Protein AF-A0A2P2C805-F1 (afdb_monomer)

Secondary structure (DSSP, 8-state):
--HHHHHHHHHHHHHHHHHHTSPPP-SS-SS---S---HHHHHHHHHHHHHHTTT---HHHH-S-EE-TTS-SSEEETTEEEEEEEEE----GGGSSSSS-S------EEEEEEETTTTEEEEESSHHHHHHHHHHHHSTTGGGSPPBPGGG--SSSSS--HHHHHHHHHHS-GGGSSTT--EEE---SS----BTT-STTSS-EEEGGGT-TT----------------PPPPP-----------

Sequence (246 aa):
MTEQQLAFDIEGMIHEAAVEAAPEWSGAPLHFTTAYFSPAALDAAFEHWQFLHKLDYSRAQSHMWHRAITVPGGVDIGDHGFDFFTADLRCEPWKHDGPHGDCMCVGDLAYMATCEPHGWHVTAGDENSAVEGWHDHAFPGWRDLPILPARLRDFETVGLSKAAMQWIENHYPESMQVVGAPVITERSSMGTRHVPGRSPWGGYDISHTAVDPSRTIEPRRRRRTHEVALEPPRASATPTSIGLGD

Foldseek 3Di:
DDPVVVVVVVVVVVLVVVLVPDDDDDADDQADDPAFDDPVSQAVSLVVNCSNVVVDNDLQVSQGWDFDPQDDAFDDDPQWTWTKTKGAQDDDQVVDPDRPDPPPSDTGIKMKIDTPPVSDMDIDRDPQVRLVVVCVVVPPCLLVADEQEPVQADPVDQAGDPSSVVVRVVGPDPSQVEAQREHEYEDAPPDQDKHALRDPRRHIHHYNCSNCVPDHDDPDPPPPPPPPPPDPDDDDDDDDDDDDDD

Radius of gyration: 28.85 Å; Cα contacts (8 Å, |Δi|>4): 329; chains: 1; bounding box: 57×99×61 Å

Mean predicted aligned error: 10.62 Å

pLDDT: mean 83.37, std 17.37, range [36.5, 98.25]

Structure (mmCIF, N/CA/C/O backbone):
data_AF-A0A2P2C805-F1
#
_entry.id   AF-A0A2P2C805-F1
#
loop_
_atom_site.group_PDB
_atom_site.id
_atom_site.type_symbol
_atom_site.label_atom_id
_atom_site.label_alt_id
_atom_site.label_comp_id
_atom_site.label_asym_id
_atom_site.label_entity_id
_atom_site.label_seq_id
_atom_site.pdbx_PDB_ins_code
_atom_site.Cartn_x
_atom_site.Cartn_y
_atom_site.Cartn_z
_atom_site.occupancy
_atom_site.B_iso_or_equiv
_atom_site.auth_seq_id
_atom_site.auth_comp_id
_atom_site.auth_asym_id
_atom_site.auth_atom_id
_atom_site.pdbx_PDB_model_num
ATOM 1 N N . MET A 1 1 ? 15.952 29.655 -34.928 1.00 59.38 1 MET A N 1
ATOM 2 C CA . MET A 1 1 ? 16.181 28.597 -33.926 1.00 59.38 1 MET A CA 1
ATOM 3 C C . MET A 1 1 ? 16.761 29.267 -32.693 1.00 59.38 1 MET A C 1
ATOM 5 O O . MET A 1 1 ? 17.696 30.042 -32.850 1.00 59.38 1 MET A O 1
ATOM 9 N N . THR A 1 2 ? 16.140 29.103 -31.527 1.00 81.88 2 THR A N 1
ATOM 10 C CA . THR A 1 2 ? 16.581 29.738 -30.273 1.00 81.88 2 THR A CA 1
ATOM 11 C C . THR A 1 2 ? 17.579 28.829 -29.550 1.00 81.88 2 THR A C 1
ATOM 13 O O . THR A 1 2 ? 17.570 27.620 -29.767 1.00 81.88 2 THR A O 1
ATOM 16 N N . GLU A 1 3 ? 18.435 29.383 -28.686 1.00 76.12 3 GLU A N 1
ATOM 17 C CA . GLU A 1 3 ? 19.389 28.591 -27.881 1.00 76.12 3 GLU A CA 1
ATOM 18 C C . GLU A 1 3 ? 18.689 27.541 -27.003 1.00 76.12 3 GLU A C 1
ATOM 20 O O . GLU A 1 3 ? 19.204 26.445 -26.815 1.00 76.12 3 GLU A O 1
ATOM 25 N N . GLN A 1 4 ? 17.475 27.841 -26.531 1.00 75.25 4 GLN A N 1
ATOM 26 C CA . GLN A 1 4 ? 16.646 26.896 -25.779 1.00 75.25 4 GLN A CA 1
ATOM 27 C C . GLN A 1 4 ? 16.187 25.716 -26.643 1.00 75.25 4 GLN A C 1
ATOM 29 O O . GLN A 1 4 ? 16.271 24.580 -26.193 1.00 75.25 4 GLN A O 1
ATOM 34 N N . GLN A 1 5 ? 15.756 25.963 -27.886 1.00 75.19 5 GLN A N 1
ATOM 35 C CA . GLN A 1 5 ? 15.360 24.890 -28.806 1.00 75.19 5 GLN A CA 1
ATOM 36 C C . GLN A 1 5 ? 16.537 23.949 -29.097 1.00 75.19 5 GLN A C 1
ATOM 38 O O . GLN A 1 5 ? 16.386 22.738 -29.022 1.00 75.19 5 GLN A O 1
ATOM 43 N N . LEU A 1 6 ? 17.724 24.514 -29.338 1.00 79.88 6 LEU A N 1
ATOM 44 C CA . LEU A 1 6 ? 18.958 23.752 -29.542 1.00 79.88 6 LEU A CA 1
ATOM 45 C C . LEU A 1 6 ? 19.310 22.854 -28.347 1.00 79.88 6 LEU A C 1
ATOM 47 O O . LEU A 1 6 ? 19.735 21.720 -28.547 1.00 79.88 6 LEU A O 1
ATOM 51 N N . ALA A 1 7 ? 19.150 23.350 -27.117 1.00 78.25 7 ALA A N 1
ATOM 52 C CA . ALA A 1 7 ? 19.422 22.567 -25.914 1.00 78.25 7 ALA A CA 1
ATOM 53 C C . ALA A 1 7 ? 18.469 21.366 -25.786 1.00 78.25 7 ALA A C 1
ATOM 55 O O . ALA A 1 7 ? 18.934 20.252 -25.552 1.00 78.25 7 ALA A O 1
ATOM 56 N N . PHE A 1 8 ? 17.165 21.567 -26.020 1.00 77.75 8 PHE A N 1
ATOM 57 C CA . PHE A 1 8 ? 16.181 20.478 -26.020 1.00 77.75 8 PHE A CA 1
ATOM 58 C C . PHE A 1 8 ? 16.464 19.431 -27.105 1.00 77.75 8 PHE A C 1
ATOM 60 O O . PHE A 1 8 ? 16.399 18.235 -26.827 1.00 77.75 8 PHE A O 1
ATOM 67 N N . ASP A 1 9 ? 16.826 19.867 -28.314 1.00 81.44 9 ASP A N 1
ATOM 68 C CA . ASP A 1 9 ? 17.124 18.962 -29.429 1.00 81.44 9 ASP A CA 1
ATOM 69 C C . ASP A 1 9 ? 18.374 18.104 -29.132 1.00 81.44 9 ASP A C 1
ATOM 71 O O . ASP A 1 9 ? 18.376 16.896 -29.365 1.00 81.44 9 ASP A O 1
ATOM 75 N N . ILE A 1 10 ? 19.419 18.698 -28.539 1.00 86.19 10 ILE A N 1
ATOM 76 C CA . ILE A 1 10 ? 20.633 17.975 -28.121 1.00 86.19 10 ILE A CA 1
ATOM 77 C C . ILE A 1 10 ? 20.324 16.972 -27.001 1.00 86.19 10 ILE A C 1
ATOM 79 O O . ILE A 1 10 ? 20.791 15.835 -27.053 1.00 86.19 10 ILE A O 1
ATOM 83 N N . GLU A 1 11 ? 19.536 17.359 -25.995 1.00 85.75 11 GLU A N 1
ATOM 84 C CA . GLU A 1 11 ? 19.131 16.456 -24.910 1.00 85.75 11 GLU A CA 1
ATOM 85 C C . GLU A 1 11 ? 18.293 15.271 -25.408 1.00 85.75 11 GLU A C 1
ATOM 87 O O . GLU A 1 11 ? 18.438 14.162 -24.883 1.00 85.75 11 GLU A O 1
ATOM 92 N N . GLY A 1 12 ? 17.444 15.494 -26.416 1.00 84.19 12 GLY A N 1
ATOM 93 C CA . GLY A 1 12 ? 16.693 14.448 -27.109 1.00 84.19 12 GLY A CA 1
ATOM 94 C C . GLY A 1 12 ? 17.617 13.464 -27.824 1.00 84.19 12 GLY A C 1
ATOM 95 O O . GLY A 1 12 ? 17.563 12.269 -27.550 1.00 84.19 12 GLY A O 1
ATOM 96 N N . MET A 1 13 ? 18.549 13.965 -28.641 1.00 87.88 13 MET A N 1
ATOM 97 C CA . MET A 1 13 ? 19.518 13.124 -29.360 1.00 87.88 13 MET A CA 1
ATOM 98 C C . MET A 1 13 ? 20.424 12.315 -28.417 1.00 87.88 13 MET A C 1
ATOM 100 O O . MET A 1 13 ? 20.700 11.143 -28.670 1.00 87.88 13 MET A O 1
ATOM 104 N N . ILE A 1 14 ? 20.886 12.917 -27.313 1.00 90.38 14 ILE A N 1
ATOM 105 C CA . ILE A 1 14 ? 21.677 12.212 -26.288 1.00 90.38 14 ILE A CA 1
ATOM 106 C C . ILE A 1 14 ? 20.853 11.084 -25.664 1.00 90.38 14 ILE A C 1
ATOM 108 O O . ILE A 1 14 ? 21.376 10.002 -25.402 1.00 90.38 14 ILE A O 1
ATOM 112 N N . HIS A 1 15 ? 19.571 11.339 -25.408 1.00 89.19 15 HIS A N 1
ATOM 113 C CA . HIS A 1 15 ? 18.688 10.345 -24.831 1.00 89.19 15 HIS A CA 1
ATOM 114 C C . HIS A 1 15 ? 18.415 9.178 -25.790 1.00 89.19 15 HIS A C 1
ATOM 116 O O . HIS A 1 15 ? 18.539 8.030 -25.374 1.00 89.19 15 HIS A O 1
ATOM 122 N N . GLU A 1 16 ? 18.126 9.456 -27.063 1.00 89.31 16 GLU A N 1
ATOM 123 C CA . GLU A 1 16 ? 17.930 8.434 -28.100 1.00 89.31 16 GLU A CA 1
ATOM 124 C C . GLU A 1 16 ? 19.161 7.530 -28.243 1.00 89.31 16 GLU A C 1
ATOM 126 O O . GLU A 1 16 ? 19.035 6.307 -28.212 1.00 89.31 16 GLU A O 1
ATOM 131 N N . ALA A 1 17 ? 20.363 8.115 -28.291 1.00 91.12 17 ALA A N 1
ATOM 132 C CA . ALA A 1 17 ? 21.609 7.352 -28.336 1.00 91.12 17 ALA A CA 1
ATOM 133 C C . ALA A 1 17 ? 21.820 6.493 -27.075 1.00 91.12 17 ALA A C 1
ATOM 135 O O . ALA A 1 17 ? 22.345 5.382 -27.157 1.00 91.12 17 ALA A O 1
ATOM 136 N N . ALA A 1 18 ? 21.409 6.985 -25.901 1.00 91.94 18 ALA A N 1
ATOM 137 C CA . ALA A 1 18 ? 21.472 6.214 -24.663 1.00 91.94 18 ALA A CA 1
ATOM 138 C C . ALA A 1 18 ? 20.499 5.024 -24.672 1.00 91.94 18 ALA A C 1
ATOM 140 O O . ALA A 1 18 ? 20.857 3.957 -24.180 1.00 91.94 18 ALA A O 1
ATOM 141 N N . VAL A 1 19 ? 19.297 5.196 -25.232 1.00 91.56 19 VAL A N 1
ATOM 142 C CA . VAL A 1 19 ? 18.311 4.116 -25.401 1.00 91.56 19 VAL A CA 1
ATOM 143 C C . VAL A 1 19 ? 18.817 3.068 -26.393 1.00 91.56 19 VAL A C 1
ATOM 145 O O . VAL A 1 19 ? 18.757 1.882 -26.091 1.00 91.56 19 VAL A O 1
ATOM 148 N N . GLU A 1 20 ? 19.379 3.481 -27.532 1.00 92.31 20 GLU A N 1
ATOM 149 C CA . GLU A 1 20 ? 19.947 2.562 -28.531 1.00 92.31 20 GLU A CA 1
ATOM 150 C C . GLU A 1 20 ? 21.133 1.754 -27.978 1.00 92.31 20 GLU A C 1
ATOM 152 O O . GLU A 1 20 ? 21.296 0.577 -28.297 1.00 92.31 20 GLU A O 1
ATOM 157 N N . ALA A 1 21 ? 21.951 2.367 -27.119 1.00 94.06 21 ALA A N 1
ATOM 158 C CA . ALA A 1 21 ? 23.092 1.713 -26.483 1.00 94.06 21 ALA A CA 1
ATOM 159 C C . ALA A 1 21 ? 22.723 0.872 -25.246 1.00 94.06 21 ALA A C 1
ATOM 161 O O . ALA A 1 21 ? 23.601 0.210 -24.679 1.00 94.06 21 ALA A O 1
ATOM 162 N N . ALA A 1 22 ? 21.469 0.915 -24.787 1.00 91.62 22 ALA A N 1
ATOM 163 C CA . ALA A 1 22 ? 21.049 0.180 -23.604 1.00 91.62 22 ALA A CA 1
ATOM 164 C C . ALA A 1 22 ? 21.090 -1.339 -23.865 1.00 91.62 22 ALA A C 1
ATOM 166 O O . ALA A 1 22 ? 20.713 -1.799 -24.944 1.00 91.62 22 ALA A O 1
ATOM 167 N N . PRO A 1 23 ? 21.544 -2.149 -22.891 1.00 91.75 23 PRO A N 1
ATOM 168 C CA . PRO A 1 23 ? 21.475 -3.600 -23.013 1.00 91.75 23 PRO A CA 1
ATOM 169 C C . PRO A 1 23 ? 20.018 -4.076 -23.070 1.00 91.75 23 PRO A C 1
ATOM 171 O O . PRO A 1 23 ? 19.115 -3.410 -22.560 1.00 91.75 23 PRO A O 1
ATOM 174 N N . GLU A 1 24 ? 19.803 -5.267 -23.633 1.00 93.44 24 GLU A N 1
ATOM 175 C CA . GLU A 1 24 ? 18.487 -5.907 -23.625 1.00 93.44 24 GLU A CA 1
ATOM 176 C C . GLU A 1 24 ? 17.974 -6.071 -22.185 1.00 93.44 24 GLU A C 1
ATOM 178 O O . GLU A 1 24 ? 18.674 -6.573 -21.296 1.00 93.44 24 GLU A O 1
ATOM 183 N N . TRP A 1 25 ? 16.739 -5.628 -21.953 1.00 96.25 25 TRP A N 1
ATOM 184 C CA . TRP A 1 25 ? 16.099 -5.726 -20.650 1.00 96.25 25 TRP A CA 1
ATOM 185 C C . TRP A 1 25 ? 15.803 -7.185 -20.285 1.00 96.25 25 TRP A C 1
ATOM 187 O O . TRP A 1 25 ? 15.200 -7.924 -21.059 1.00 96.25 25 TRP A O 1
ATOM 197 N N . SER A 1 26 ? 16.183 -7.589 -19.071 1.00 95.00 26 SER A N 1
ATOM 198 C CA . SER A 1 26 ? 16.020 -8.964 -18.565 1.00 95.00 26 SER A CA 1
ATOM 199 C C . SER A 1 26 ? 15.336 -9.048 -17.192 1.00 95.00 26 SER A C 1
ATOM 201 O O . SER A 1 26 ? 15.293 -10.119 -16.588 1.00 95.00 26 SER A O 1
ATOM 203 N N . GLY A 1 27 ? 14.812 -7.927 -16.682 1.00 95.62 27 GLY A N 1
ATOM 204 C CA . GLY A 1 27 ? 14.115 -7.859 -15.395 1.00 95.62 27 GLY A CA 1
ATOM 205 C C . GLY A 1 27 ? 12.617 -8.168 -15.493 1.00 95.62 27 GLY A C 1
ATOM 206 O O . GLY A 1 27 ? 12.165 -8.880 -16.391 1.00 95.62 27 GLY A O 1
ATOM 207 N N . ALA A 1 28 ? 11.827 -7.631 -14.555 1.00 96.56 28 ALA A N 1
ATOM 208 C CA . ALA A 1 28 ? 10.375 -7.814 -14.565 1.00 96.56 28 ALA A CA 1
ATOM 209 C C . ALA A 1 28 ? 9.736 -7.232 -15.848 1.00 96.56 28 ALA A C 1
ATOM 211 O O . ALA A 1 28 ? 10.294 -6.313 -16.448 1.00 96.56 28 ALA A O 1
ATOM 212 N N . PRO A 1 29 ? 8.582 -7.749 -16.300 1.00 95.38 29 PRO A N 1
ATOM 213 C CA . PRO A 1 29 ? 7.961 -7.329 -17.549 1.00 95.38 29 PRO A CA 1
ATOM 214 C C . PRO A 1 29 ? 7.718 -5.816 -17.628 1.00 95.38 29 PRO A C 1
ATOM 216 O O . PRO A 1 29 ? 7.199 -5.219 -16.689 1.00 95.38 29 PRO A O 1
ATOM 219 N N . LEU A 1 30 ? 8.021 -5.207 -18.781 1.00 94.56 30 LEU A N 1
ATOM 220 C CA . LEU A 1 30 ? 7.744 -3.787 -19.065 1.00 94.56 30 LEU A CA 1
ATOM 221 C C . LEU A 1 30 ? 6.283 -3.543 -19.496 1.00 94.56 30 LEU A C 1
ATOM 223 O O . LEU A 1 30 ? 6.010 -2.851 -20.470 1.00 94.56 30 LEU A O 1
ATOM 227 N N . HIS A 1 31 ? 5.352 -4.223 -18.832 1.00 91.25 31 HIS A N 1
ATOM 228 C CA . HIS A 1 31 ? 3.905 -4.155 -19.036 1.00 91.25 31 HIS A CA 1
ATOM 229 C C . HIS A 1 31 ? 3.204 -4.740 -17.803 1.00 91.25 31 HIS A C 1
ATOM 231 O O . HIS A 1 31 ? 3.853 -5.269 -16.896 1.00 91.25 31 HIS A O 1
ATOM 237 N N . PHE A 1 32 ? 1.875 -4.660 -17.760 1.00 92.69 32 PHE A N 1
ATOM 238 C CA . PHE A 1 32 ? 1.095 -5.291 -16.700 1.00 92.69 32 PHE A CA 1
ATOM 239 C C . PHE A 1 32 ? 1.384 -6.797 -16.587 1.00 92.69 32 PHE A C 1
ATOM 241 O O . PHE A 1 32 ? 1.463 -7.509 -17.589 1.00 92.69 32 PHE A O 1
ATOM 248 N N . THR A 1 33 ? 1.479 -7.296 -15.355 1.00 94.38 33 THR A N 1
ATOM 249 C CA . THR A 1 33 ? 1.655 -8.722 -15.060 1.00 94.38 33 THR A CA 1
ATOM 250 C C . THR A 1 33 ? 0.929 -9.106 -13.777 1.00 94.38 33 THR A C 1
ATOM 252 O O . THR A 1 33 ? 0.836 -8.311 -12.848 1.00 94.38 33 THR A O 1
ATOM 255 N N . THR A 1 34 ? 0.437 -10.339 -13.700 1.00 94.25 34 THR A N 1
ATOM 256 C CA . THR A 1 34 ? -0.116 -10.926 -12.467 1.00 94.25 34 THR A CA 1
ATOM 257 C C . THR A 1 34 ? 0.851 -11.908 -11.807 1.00 94.25 34 THR A C 1
ATOM 259 O O . THR A 1 34 ? 0.502 -12.539 -10.815 1.00 94.25 34 THR A O 1
ATOM 262 N N . ALA A 1 35 ? 2.036 -12.116 -12.387 1.00 95.62 35 ALA A N 1
ATOM 263 C CA . ALA A 1 35 ? 3.058 -12.960 -11.788 1.00 95.62 35 ALA A CA 1
ATOM 264 C C . ALA A 1 35 ? 3.771 -12.213 -10.654 1.00 95.62 35 ALA A C 1
ATOM 266 O O . ALA A 1 35 ? 3.918 -10.991 -10.695 1.00 95.62 35 ALA A O 1
ATOM 267 N N . TYR A 1 36 ? 4.255 -12.962 -9.664 1.00 96.00 36 TYR A N 1
ATOM 268 C CA . TYR A 1 36 ? 5.062 -12.386 -8.596 1.00 96.00 36 TYR A CA 1
ATOM 269 C C . TYR A 1 36 ? 6.418 -11.911 -9.128 1.00 96.00 36 TYR A C 1
ATOM 271 O O . TYR A 1 36 ? 7.143 -12.672 -9.771 1.00 96.00 36 TYR A O 1
ATOM 279 N N . PHE A 1 37 ? 6.782 -10.688 -8.759 1.00 96.81 37 PHE A N 1
ATOM 280 C CA . PHE A 1 37 ? 8.134 -10.144 -8.824 1.00 96.81 37 PHE A CA 1
ATOM 281 C C . PHE A 1 37 ? 8.422 -9.447 -7.497 1.00 96.81 37 PHE A C 1
ATOM 283 O O . PHE A 1 37 ? 7.495 -8.958 -6.848 1.00 96.81 37 PHE A O 1
ATOM 290 N N . SER A 1 38 ? 9.691 -9.401 -7.083 1.00 96.12 38 SER A N 1
ATOM 291 C CA . SER A 1 38 ? 10.041 -8.636 -5.886 1.00 96.12 38 SER A CA 1
ATOM 292 C C . SER A 1 38 ? 9.716 -7.149 -6.093 1.00 96.12 38 SER A C 1
ATOM 294 O O . SER A 1 38 ? 9.805 -6.657 -7.225 1.00 96.12 38 SER A O 1
ATOM 296 N N . PRO A 1 39 ? 9.383 -6.414 -5.019 1.00 96.25 39 PRO A N 1
ATOM 297 C CA . PRO A 1 39 ? 9.209 -4.967 -5.059 1.00 96.25 39 PRO A CA 1
ATOM 298 C C . PRO A 1 39 ? 10.332 -4.247 -5.817 1.00 96.25 39 PRO A C 1
ATOM 300 O O . PRO A 1 39 ? 10.057 -3.446 -6.706 1.00 96.25 39 PRO A O 1
ATOM 303 N N . ALA A 1 40 ? 11.592 -4.612 -5.553 1.00 95.88 40 ALA A N 1
ATOM 304 C CA . ALA A 1 40 ? 12.750 -4.035 -6.235 1.00 95.88 40 ALA A CA 1
ATOM 305 C C . ALA A 1 40 ? 12.782 -4.332 -7.747 1.00 95.88 40 ALA A C 1
ATOM 307 O O . ALA A 1 40 ? 13.199 -3.485 -8.533 1.00 95.88 40 ALA A O 1
ATOM 308 N N . ALA A 1 41 ? 12.338 -5.517 -8.178 1.00 97.06 41 ALA A N 1
ATOM 309 C CA . ALA A 1 41 ? 12.269 -5.855 -9.599 1.00 97.06 41 ALA A CA 1
ATOM 310 C C . ALA A 1 41 ? 11.160 -5.076 -10.325 1.00 97.06 41 ALA A C 1
ATOM 312 O O . ALA A 1 41 ? 11.345 -4.696 -11.482 1.00 97.06 41 ALA A O 1
ATOM 313 N N . LEU A 1 42 ? 10.032 -4.820 -9.653 1.00 96.94 42 LEU A N 1
ATOM 314 C CA . LEU A 1 42 ? 8.955 -3.975 -10.176 1.00 96.94 42 LEU A CA 1
ATOM 315 C C . LEU A 1 42 ? 9.383 -2.506 -10.262 1.00 96.94 42 LEU A C 1
ATOM 317 O O . LEU A 1 42 ? 9.141 -1.868 -11.285 1.00 96.94 42 LEU A O 1
ATOM 321 N N . ASP A 1 43 ? 10.069 -1.996 -9.236 1.00 95.75 43 ASP A N 1
ATOM 322 C CA . ASP A 1 43 ? 10.632 -0.643 -9.245 1.00 95.75 43 ASP A CA 1
ATOM 323 C C . ASP A 1 43 ? 11.630 -0.475 -10.397 1.00 95.75 43 ASP A C 1
ATOM 325 O O . ASP A 1 43 ? 11.489 0.443 -11.201 1.00 95.75 43 ASP A O 1
ATOM 329 N N . ALA A 1 44 ? 12.566 -1.418 -10.555 1.00 96.62 44 ALA A N 1
ATOM 330 C CA . ALA A 1 44 ? 13.544 -1.390 -11.639 1.00 96.62 44 ALA A CA 1
ATOM 331 C C . ALA A 1 44 ? 12.888 -1.456 -13.030 1.00 96.62 44 ALA A C 1
ATOM 333 O O . ALA A 1 44 ? 13.339 -0.785 -13.956 1.00 96.62 44 ALA A O 1
ATOM 334 N N . ALA A 1 45 ? 11.817 -2.241 -13.192 1.00 96.56 45 ALA A N 1
ATOM 335 C CA . ALA A 1 45 ? 11.067 -2.292 -14.445 1.00 96.56 45 ALA A CA 1
ATOM 336 C C . ALA A 1 45 ? 10.383 -0.954 -14.748 1.00 96.56 45 ALA A C 1
ATOM 338 O O . ALA A 1 45 ? 10.458 -0.471 -15.878 1.00 96.56 45 ALA A O 1
ATOM 339 N N . PHE A 1 46 ? 9.746 -0.332 -13.753 1.00 94.19 46 PHE A N 1
ATOM 340 C CA . PHE A 1 46 ? 9.098 0.964 -13.936 1.00 94.19 46 PHE A CA 1
ATOM 341 C C . PHE A 1 46 ? 10.115 2.077 -14.225 1.00 94.19 46 PHE A C 1
ATOM 343 O O . PHE A 1 46 ? 9.906 2.864 -15.144 1.00 94.19 46 PHE A O 1
ATOM 350 N N . GLU A 1 47 ? 11.248 2.103 -13.520 1.00 93.38 47 GLU A N 1
ATOM 351 C CA . GLU A 1 47 ? 12.358 3.026 -13.794 1.00 93.38 47 GLU A CA 1
ATOM 352 C C . GLU A 1 47 ? 12.935 2.828 -15.202 1.00 93.38 47 GLU A C 1
ATOM 354 O O . GLU A 1 47 ? 13.194 3.801 -15.912 1.00 93.38 47 GLU A O 1
ATOM 359 N N . HIS A 1 48 ? 13.096 1.577 -15.645 1.00 94.94 48 HIS A N 1
ATOM 360 C CA . HIS A 1 48 ? 13.569 1.286 -16.995 1.00 94.94 48 HIS A CA 1
ATOM 361 C C . HIS A 1 48 ? 12.560 1.726 -18.061 1.00 94.94 48 HIS A C 1
ATOM 363 O O . HIS A 1 48 ? 12.947 2.306 -19.073 1.00 94.94 48 HIS A O 1
ATOM 369 N N . TRP A 1 49 ? 11.262 1.534 -17.824 1.00 93.38 49 TRP A N 1
ATOM 370 C CA . TRP A 1 49 ? 10.227 2.063 -18.709 1.00 93.38 49 TRP A CA 1
ATOM 371 C C . TRP A 1 49 ? 10.274 3.596 -18.776 1.00 93.38 49 TRP A C 1
ATOM 373 O O . TRP A 1 49 ? 10.277 4.162 -19.864 1.00 93.38 49 TRP A O 1
ATOM 383 N N . GLN A 1 50 ? 10.411 4.282 -17.637 1.00 91.25 50 GLN A N 1
ATOM 384 C CA . GLN A 1 50 ? 10.568 5.742 -17.611 1.00 91.25 50 GLN A CA 1
ATOM 385 C C . GLN A 1 50 ? 11.820 6.207 -18.357 1.00 91.25 50 GLN A C 1
ATOM 387 O O . GLN A 1 50 ? 11.794 7.253 -19.004 1.00 91.25 50 GLN A O 1
ATOM 392 N N . PHE A 1 51 ? 12.906 5.433 -18.285 1.00 91.81 51 PHE A N 1
ATOM 393 C CA . PHE A 1 51 ? 14.090 5.670 -19.095 1.00 91.81 51 PHE A CA 1
ATOM 394 C C . PHE A 1 51 ? 13.752 5.572 -20.585 1.00 91.81 51 PHE A C 1
ATOM 396 O O . PHE A 1 51 ? 13.996 6.535 -21.293 1.00 91.81 51 PHE A O 1
ATOM 403 N N . LEU A 1 52 ? 13.133 4.491 -21.063 1.00 90.69 52 LEU A N 1
ATOM 404 C CA . LEU A 1 52 ? 12.784 4.334 -22.486 1.00 90.69 52 LEU A CA 1
ATOM 405 C C . LEU A 1 52 ? 11.790 5.392 -22.994 1.00 90.69 52 LEU A C 1
ATOM 407 O O . LEU A 1 52 ? 11.798 5.745 -24.173 1.00 90.69 52 LEU A O 1
ATOM 411 N N . HIS A 1 53 ? 10.939 5.900 -22.105 1.00 86.62 53 HIS A N 1
ATOM 412 C CA . HIS A 1 53 ? 9.831 6.790 -22.424 1.00 86.62 53 HIS A CA 1
ATOM 413 C C . HIS A 1 53 ? 9.992 8.165 -21.761 1.00 86.62 53 HIS A C 1
ATOM 415 O O . HIS A 1 53 ? 9.017 8.733 -21.292 1.00 86.62 53 HIS A O 1
ATOM 421 N N . LYS A 1 54 ? 11.198 8.751 -21.743 1.00 76.38 54 LYS A N 1
ATOM 422 C CA . LYS A 1 54 ? 11.549 10.007 -21.028 1.00 76.38 54 LYS A CA 1
ATOM 423 C C . LYS A 1 54 ? 10.622 11.221 -21.257 1.00 76.38 54 LYS A C 1
ATOM 425 O O . LYS A 1 54 ? 10.714 12.199 -20.518 1.00 76.38 54 LYS A O 1
ATOM 430 N N . LEU A 1 55 ? 9.757 11.226 -22.271 1.00 66.69 55 LEU A N 1
ATOM 431 C CA . LEU A 1 55 ? 8.768 12.293 -22.508 1.00 66.69 55 LEU A CA 1
ATOM 432 C C . LEU A 1 55 ? 7.349 11.941 -22.021 1.00 66.69 55 LEU A C 1
ATOM 434 O O . LEU A 1 55 ? 6.469 12.800 -22.010 1.00 66.69 55 LEU A O 1
ATOM 438 N N . ASP A 1 56 ? 7.144 10.706 -21.578 1.00 66.44 56 ASP A N 1
ATOM 439 C CA . ASP A 1 56 ? 5.907 10.154 -21.053 1.00 66.44 56 ASP A CA 1
ATOM 440 C C . ASP A 1 56 ? 6.147 9.591 -19.647 1.00 66.44 56 ASP A C 1
ATOM 442 O O . ASP A 1 56 ? 6.544 8.451 -19.441 1.00 66.44 56 ASP A O 1
ATOM 446 N N . TYR A 1 57 ? 5.909 10.428 -18.640 1.00 64.06 57 TYR A N 1
ATOM 447 C CA . TYR A 1 57 ? 6.008 10.032 -17.230 1.00 64.06 57 TYR A CA 1
ATOM 448 C C . TYR A 1 57 ? 4.684 9.537 -16.661 1.00 64.06 57 TYR A C 1
ATOM 450 O O . TYR A 1 57 ? 4.544 9.374 -15.442 1.00 64.06 57 TYR A O 1
ATOM 458 N N . SER A 1 58 ? 3.662 9.394 -17.500 1.00 74.81 58 SER A N 1
ATOM 459 C CA . SER A 1 58 ? 2.341 9.122 -16.976 1.00 74.81 58 SER A CA 1
ATOM 460 C C . SER A 1 58 ? 2.229 7.648 -16.593 1.00 74.81 58 SER A C 1
ATOM 462 O O . SER A 1 58 ? 2.345 6.732 -17.401 1.00 74.81 58 SER A O 1
ATOM 464 N N . ARG A 1 59 ? 1.958 7.426 -15.307 1.00 79.94 59 ARG A N 1
ATOM 465 C CA . ARG A 1 59 ? 1.621 6.113 -14.737 1.00 79.94 59 ARG A CA 1
ATOM 466 C C . ARG A 1 59 ? 0.500 5.402 -15.505 1.00 79.94 59 ARG A C 1
ATOM 468 O O . ARG A 1 59 ? 0.478 4.181 -15.558 1.00 79.94 59 ARG A O 1
ATOM 475 N N . ALA A 1 60 ? -0.407 6.183 -16.094 1.00 80.19 60 ALA A N 1
ATOM 476 C CA . ALA A 1 60 ? -1.492 5.691 -16.930 1.00 80.19 60 ALA A CA 1
ATOM 477 C C . ALA A 1 60 ? -1.002 5.062 -18.237 1.00 80.19 60 ALA A C 1
ATOM 479 O O . ALA A 1 60 ? -1.537 4.040 -18.644 1.00 80.19 60 ALA A O 1
ATOM 480 N N . GLN A 1 61 ? 0.032 5.621 -18.869 1.00 80.69 61 GLN A N 1
ATOM 481 C CA . GLN A 1 61 ? 0.488 5.147 -20.174 1.00 80.69 61 GLN A CA 1
ATOM 482 C C . GLN A 1 61 ? 1.406 3.930 -20.093 1.00 80.69 61 GLN A C 1
ATOM 484 O O . GLN A 1 61 ? 1.462 3.158 -21.048 1.00 80.69 61 GLN A O 1
ATOM 489 N N . SER A 1 62 ? 2.091 3.718 -18.965 1.00 87.50 62 SER A N 1
ATOM 490 C CA . SER A 1 62 ? 2.901 2.509 -18.795 1.00 87.50 62 SER A CA 1
ATOM 491 C C . SER A 1 62 ? 2.042 1.257 -18.625 1.00 87.50 62 SER A C 1
ATOM 493 O O . SER A 1 62 ? 2.465 0.169 -19.010 1.00 87.50 62 SER A O 1
ATOM 495 N N . HIS A 1 63 ? 0.857 1.386 -18.013 1.00 89.25 63 HIS A N 1
ATOM 496 C CA . HIS A 1 63 ? 0.039 0.265 -17.528 1.00 89.25 63 HIS A CA 1
ATOM 497 C C . HIS A 1 63 ? 0.795 -0.699 -16.586 1.00 89.25 63 HIS A C 1
ATOM 499 O O . HIS A 1 63 ? 0.328 -1.799 -16.289 1.00 89.25 63 HIS A O 1
ATOM 505 N N . MET A 1 64 ? 1.979 -0.306 -16.112 1.00 93.75 64 MET A N 1
ATOM 506 C CA . MET A 1 64 ? 2.849 -1.116 -15.267 1.00 93.75 64 MET A CA 1
ATOM 507 C C . MET A 1 64 ? 2.518 -0.913 -13.795 1.00 93.75 64 MET A C 1
ATOM 509 O O . MET A 1 64 ? 1.996 0.128 -13.391 1.00 93.75 64 MET A O 1
ATOM 513 N N . TRP A 1 65 ? 2.906 -1.887 -12.975 1.00 96.06 65 TRP A N 1
ATOM 514 C CA . TRP A 1 65 ? 2.959 -1.683 -11.536 1.00 96.06 65 TRP A CA 1
ATOM 515 C C . TRP A 1 65 ? 3.935 -0.564 -11.194 1.00 96.06 65 TRP A C 1
ATOM 517 O O . TRP A 1 65 ? 5.092 -0.582 -11.603 1.00 96.06 65 TRP A O 1
ATOM 527 N N . HIS A 1 66 ? 3.470 0.385 -10.395 1.00 94.06 66 HIS A N 1
ATOM 528 C CA . HIS A 1 66 ? 4.298 1.412 -9.787 1.00 94.06 66 HIS A CA 1
ATOM 529 C C . HIS A 1 66 ? 3.873 1.605 -8.3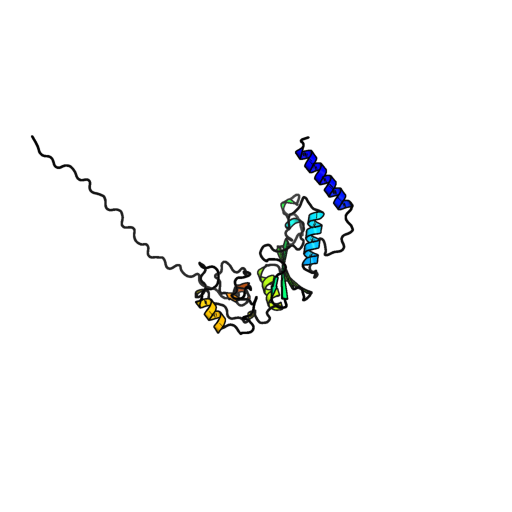34 1.00 94.06 66 HIS A C 1
ATOM 531 O O . HIS A 1 66 ? 2.736 1.309 -7.954 1.00 94.06 66 HIS A O 1
ATOM 537 N N . ARG A 1 67 ? 4.770 2.144 -7.506 1.00 93.69 67 ARG A N 1
ATOM 538 C CA . ARG A 1 67 ? 4.475 2.417 -6.094 1.00 93.69 67 ARG A CA 1
ATOM 539 C C . ARG A 1 67 ? 3.207 3.252 -5.939 1.00 93.69 67 ARG A C 1
ATOM 541 O O . ARG A 1 67 ? 3.026 4.269 -6.625 1.00 93.69 67 ARG A O 1
ATOM 548 N N . ALA A 1 68 ? 2.331 2.816 -5.041 1.00 91.56 68 ALA A N 1
ATOM 549 C CA . ALA A 1 68 ? 1.172 3.594 -4.646 1.00 91.56 68 ALA A CA 1
ATOM 550 C C . ALA A 1 68 ? 1.618 4.835 -3.864 1.00 91.56 68 ALA A C 1
ATOM 552 O O . ALA A 1 68 ? 2.574 4.804 -3.097 1.00 91.56 68 ALA A O 1
ATOM 553 N N . ILE A 1 69 ? 0.909 5.949 -4.039 1.00 85.31 69 ILE A N 1
ATOM 554 C CA . ILE A 1 69 ? 1.286 7.236 -3.422 1.00 85.31 69 ILE A CA 1
ATOM 555 C C . ILE A 1 69 ? 1.028 7.234 -1.908 1.00 85.31 69 ILE A C 1
ATOM 557 O O . ILE A 1 69 ? 1.614 8.016 -1.164 1.00 85.31 69 ILE A O 1
ATOM 561 N N . THR A 1 70 ? 0.103 6.396 -1.448 1.00 80.44 70 THR A N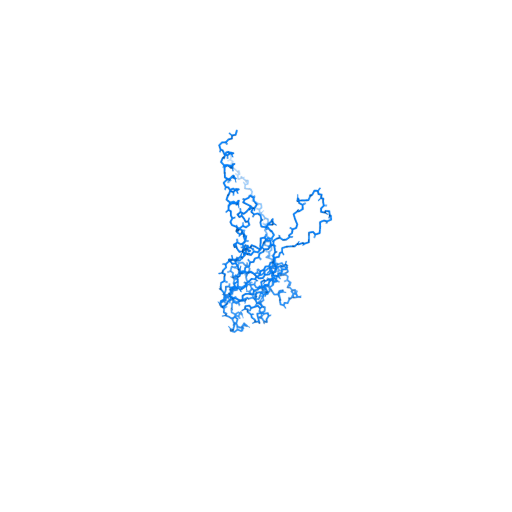 1
ATOM 562 C CA . THR A 1 70 ? -0.467 6.474 -0.099 1.00 80.44 70 THR A CA 1
ATOM 563 C C . THR A 1 70 ? 0.218 5.583 0.923 1.00 80.44 70 THR A C 1
ATOM 565 O O . THR A 1 70 ? -0.127 5.653 2.101 1.00 80.44 70 THR A O 1
ATOM 568 N N . VAL A 1 71 ? 1.199 4.791 0.495 1.00 83.31 71 VAL A N 1
ATOM 569 C CA . VAL A 1 71 ? 1.982 3.906 1.355 1.00 83.31 71 VAL A CA 1
ATOM 570 C C . VAL A 1 71 ? 3.463 4.127 1.038 1.00 83.31 71 VAL A C 1
ATOM 572 O O . VAL A 1 71 ? 3.839 4.048 -0.131 1.00 83.31 71 VAL A O 1
ATOM 575 N N . PRO A 1 72 ? 4.315 4.413 2.038 1.00 82.69 72 PRO A N 1
ATOM 576 C CA . PRO A 1 72 ? 5.762 4.382 1.850 1.00 82.69 72 PRO A CA 1
ATOM 577 C C . PRO A 1 72 ? 6.225 3.009 1.338 1.00 82.69 72 PRO A C 1
ATOM 579 O O . PRO A 1 72 ? 5.644 1.991 1.697 1.00 82.69 72 PRO A O 1
ATOM 582 N N . GLY A 1 73 ? 7.267 2.962 0.510 1.00 85.19 73 GLY A N 1
ATOM 583 C CA . GLY A 1 73 ? 7.885 1.688 0.129 1.00 85.19 73 GLY A CA 1
ATOM 584 C C . GLY A 1 73 ? 8.788 1.128 1.232 1.00 85.19 73 GLY A C 1
ATOM 585 O O . GLY A 1 73 ? 9.334 1.901 2.019 1.00 85.19 73 GLY A O 1
ATOM 586 N N . GLY A 1 74 ? 8.962 -0.195 1.260 1.00 84.31 74 GLY A N 1
ATOM 587 C CA . GLY A 1 74 ? 9.882 -0.905 2.149 1.00 84.31 74 GLY A CA 1
ATOM 588 C C . GLY A 1 74 ? 9.458 -0.877 3.614 1.00 84.31 74 GLY A C 1
ATOM 589 O O . GLY A 1 74 ? 10.288 -0.630 4.485 1.00 84.31 74 GLY A O 1
ATOM 590 N N . VAL A 1 75 ? 8.160 -1.031 3.896 1.00 88.50 75 VAL A N 1
ATOM 591 C CA . VAL A 1 75 ? 7.654 -1.025 5.274 1.00 88.50 75 VAL A CA 1
ATOM 592 C C . VAL A 1 75 ? 7.759 -2.427 5.863 1.00 88.50 75 VAL A C 1
ATOM 594 O O . VAL A 1 75 ? 7.057 -3.329 5.419 1.00 88.50 75 VAL A O 1
ATOM 597 N N . ASP A 1 76 ? 8.571 -2.584 6.907 1.00 91.69 76 ASP A N 1
ATOM 598 C CA . ASP A 1 76 ? 8.699 -3.839 7.651 1.00 91.69 76 ASP A CA 1
ATOM 599 C C . ASP A 1 76 ? 7.813 -3.843 8.905 1.00 91.69 76 ASP A C 1
ATOM 601 O O . ASP A 1 76 ? 7.836 -2.916 9.722 1.00 91.69 76 ASP A O 1
ATOM 605 N N . ILE A 1 77 ? 7.034 -4.911 9.071 1.00 90.31 77 ILE A N 1
ATOM 606 C CA . ILE A 1 77 ? 6.127 -5.151 10.193 1.00 90.31 77 ILE A CA 1
ATOM 607 C C . ILE A 1 77 ? 6.375 -6.568 10.722 1.00 90.31 77 ILE A C 1
ATOM 609 O O . ILE A 1 77 ? 5.848 -7.554 10.205 1.00 90.31 77 ILE A O 1
ATOM 613 N N . GLY A 1 78 ? 7.193 -6.671 11.772 1.00 89.12 78 GLY A N 1
ATOM 614 C CA . GLY A 1 78 ? 7.635 -7.968 12.288 1.00 89.12 78 GLY A CA 1
ATOM 615 C C . GLY A 1 78 ? 8.402 -8.741 11.215 1.00 89.12 78 GLY A C 1
ATOM 616 O O . GLY A 1 78 ? 9.363 -8.219 10.659 1.00 89.12 78 GLY A O 1
ATOM 617 N N . ASP A 1 79 ? 7.943 -9.952 10.901 1.00 93.00 79 ASP A N 1
ATOM 618 C CA . ASP A 1 79 ? 8.526 -10.812 9.861 1.00 93.00 79 ASP A CA 1
ATOM 619 C C . ASP A 1 79 ? 7.912 -10.577 8.461 1.00 93.00 79 ASP A C 1
ATOM 621 O O . ASP A 1 79 ? 8.170 -11.332 7.521 1.00 93.00 79 ASP A O 1
ATOM 625 N N . HIS A 1 80 ? 7.071 -9.548 8.303 1.00 96.06 80 HIS A N 1
ATOM 626 C CA . HIS A 1 80 ? 6.366 -9.246 7.059 1.00 96.06 80 HIS A CA 1
ATOM 627 C C . HIS A 1 80 ? 6.797 -7.898 6.479 1.00 96.06 80 HIS A C 1
ATOM 629 O O . HIS A 1 80 ? 6.658 -6.872 7.137 1.00 96.06 80 HIS A O 1
ATOM 635 N N . GLY A 1 81 ? 7.203 -7.874 5.210 1.00 95.00 81 GLY A N 1
ATOM 636 C CA . GLY A 1 81 ? 7.216 -6.641 4.427 1.00 95.00 81 GLY A CA 1
ATOM 637 C C . GLY A 1 81 ? 5.816 -6.265 3.941 1.00 95.00 81 GLY A C 1
ATOM 638 O O . GLY A 1 81 ? 4.955 -7.132 3.730 1.00 95.00 81 GLY A O 1
ATOM 639 N N . PHE A 1 82 ? 5.597 -4.971 3.742 1.00 95.06 82 PHE A N 1
ATOM 640 C CA . PHE A 1 82 ? 4.421 -4.406 3.102 1.00 95.06 82 PHE A CA 1
ATOM 641 C C . PHE A 1 82 ? 4.840 -3.384 2.050 1.00 95.06 82 PHE A C 1
ATOM 643 O O . PHE A 1 82 ? 5.224 -2.255 2.358 1.00 95.06 82 PHE A O 1
ATOM 650 N N . ASP A 1 83 ? 4.686 -3.773 0.791 1.00 96.06 83 ASP A N 1
ATOM 651 C CA . ASP A 1 83 ? 4.789 -2.862 -0.337 1.00 96.06 83 ASP A CA 1
ATOM 652 C C . ASP A 1 83 ? 3.472 -2.851 -1.099 1.00 96.06 83 ASP A C 1
ATOM 654 O O . ASP A 1 83 ? 2.804 -3.876 -1.254 1.00 96.06 83 ASP A O 1
ATOM 658 N N . PHE A 1 84 ? 3.089 -1.663 -1.559 1.00 96.44 84 PHE A N 1
ATOM 659 C CA . PHE A 1 84 ? 1.802 -1.445 -2.195 1.00 96.44 84 PHE A CA 1
ATOM 660 C C . PHE A 1 84 ? 1.986 -0.782 -3.556 1.00 96.44 84 PHE A C 1
ATOM 662 O O . PHE A 1 84 ? 2.644 0.256 -3.685 1.00 96.44 84 PHE A O 1
ATOM 669 N N . PHE A 1 85 ? 1.389 -1.389 -4.574 1.00 96.69 85 PHE A N 1
ATOM 670 C CA . PHE A 1 85 ? 1.504 -0.986 -5.966 1.00 96.69 85 PHE A CA 1
ATOM 671 C C . PHE A 1 85 ? 0.130 -0.690 -6.556 1.00 96.69 85 PHE A C 1
ATOM 673 O O . PHE A 1 85 ? -0.899 -1.221 -6.132 1.00 96.69 85 PHE A O 1
ATOM 680 N N . THR A 1 86 ? 0.125 0.167 -7.566 1.00 96.19 86 THR A N 1
ATOM 681 C CA . THR A 1 86 ? -1.037 0.449 -8.403 1.00 96.19 86 THR A CA 1
ATOM 682 C C . THR A 1 86 ? -0.622 0.294 -9.858 1.00 96.19 86 THR A C 1
ATOM 684 O O . THR A 1 86 ? 0.520 0.589 -10.208 1.00 96.19 86 THR A O 1
ATOM 687 N N . ALA A 1 87 ? -1.536 -0.190 -10.686 1.00 94.56 87 ALA A N 1
ATOM 688 C CA . ALA A 1 87 ? -1.427 -0.140 -12.133 1.00 94.56 87 ALA A CA 1
ATOM 689 C C . ALA A 1 87 ? -2.720 0.463 -12.674 1.00 94.56 87 ALA A C 1
ATOM 691 O O . ALA A 1 87 ? -3.816 0.083 -12.259 1.00 94.56 87 ALA A O 1
ATOM 692 N N . ASP A 1 88 ? -2.598 1.422 -13.581 1.00 91.56 88 ASP A N 1
ATOM 693 C CA . ASP A 1 88 ? -3.747 2.007 -14.254 1.00 91.56 88 ASP A CA 1
ATOM 694 C C . ASP A 1 88 ? -3.947 1.298 -15.591 1.00 91.56 88 ASP A C 1
ATOM 696 O O . ASP A 1 88 ? -3.185 1.503 -16.532 1.00 91.56 88 ASP A O 1
ATOM 700 N N . LEU A 1 89 ? -4.944 0.414 -15.652 1.00 88.88 89 LEU A N 1
ATOM 701 C CA . LEU A 1 89 ? -5.265 -0.371 -16.848 1.00 88.88 89 LEU A CA 1
ATOM 702 C C . LEU A 1 89 ? -6.397 0.258 -17.655 1.00 88.88 89 LEU A C 1
ATOM 704 O O . LEU A 1 89 ? -6.909 -0.350 -18.597 1.00 88.88 89 LEU A O 1
ATOM 708 N N . ARG A 1 90 ? -6.836 1.456 -17.261 1.00 85.19 90 ARG A N 1
ATOM 709 C CA . ARG A 1 90 ? -7.923 2.136 -17.944 1.00 85.19 90 ARG A CA 1
ATOM 710 C C . ARG A 1 90 ? -7.453 2.573 -19.314 1.00 85.19 90 ARG A C 1
ATOM 712 O O . ARG A 1 90 ? -6.305 2.939 -19.553 1.00 85.19 90 ARG A O 1
ATOM 719 N N . CYS A 1 91 ? -8.410 2.554 -20.214 1.00 77.81 91 CYS A N 1
ATOM 720 C CA . CYS A 1 91 ? -8.227 3.070 -21.542 1.00 77.81 91 CYS A CA 1
ATOM 721 C C . CYS A 1 91 ? -8.186 4.606 -21.522 1.00 77.81 91 CYS A C 1
ATOM 723 O O . CYS A 1 91 ? -8.917 5.225 -20.747 1.00 77.81 91 CYS A O 1
ATOM 725 N N . GLU A 1 92 ? -7.373 5.222 -22.381 1.00 73.69 92 GLU A N 1
ATOM 726 C CA . GLU A 1 92 ? -7.328 6.676 -22.556 1.00 73.69 92 GLU A CA 1
ATOM 727 C C . GLU A 1 92 ? -8.250 7.091 -23.716 1.00 73.69 92 GLU A C 1
ATOM 729 O O . GLU A 1 92 ? -7.874 6.925 -24.880 1.00 73.69 92 GLU A O 1
ATOM 734 N N . PRO A 1 93 ? -9.440 7.669 -23.450 1.00 66.44 93 PRO A N 1
ATOM 735 C CA . PRO A 1 93 ? -10.449 7.913 -24.485 1.00 66.44 93 PRO A CA 1
ATOM 736 C C . PRO A 1 93 ? -9.963 8.811 -25.632 1.00 66.44 93 PRO A C 1
ATOM 738 O O . PRO A 1 93 ? -10.456 8.711 -26.751 1.00 66.44 93 PRO A O 1
ATOM 741 N N . TRP A 1 94 ? -8.997 9.695 -25.361 1.00 69.31 94 TRP A N 1
ATOM 742 C CA . TRP A 1 94 ? -8.423 10.636 -26.330 1.00 69.31 94 TRP A CA 1
ATOM 743 C C . TRP A 1 94 ? -7.367 10.019 -27.259 1.00 69.31 94 TRP A C 1
ATOM 745 O O . TRP A 1 94 ? -6.940 10.690 -28.194 1.00 69.31 94 TRP A O 1
ATOM 755 N N . LYS A 1 95 ? -6.935 8.771 -27.029 1.00 67.06 95 LYS A N 1
ATOM 756 C CA . LYS A 1 95 ? -6.021 8.032 -27.922 1.00 67.06 95 LYS A CA 1
ATOM 757 C C . LYS A 1 95 ? -6.739 7.270 -29.037 1.00 67.06 95 LYS A C 1
ATOM 759 O O . LYS A 1 95 ? -6.106 6.529 -29.786 1.00 67.06 95 LYS A O 1
ATOM 764 N N . HIS A 1 96 ? -8.052 7.438 -29.152 1.00 65.62 96 HIS A N 1
ATOM 765 C CA . HIS A 1 96 ? -8.857 6.812 -30.190 1.00 65.62 96 HIS A CA 1
ATOM 766 C C . HIS A 1 96 ? -9.363 7.852 -31.181 1.00 65.62 96 HIS A C 1
ATOM 768 O O . HIS A 1 96 ? -9.839 8.916 -30.792 1.00 65.62 96 HIS A O 1
ATOM 774 N N . ASP A 1 97 ? -9.343 7.498 -32.465 1.00 62.31 97 ASP A N 1
ATOM 775 C CA . ASP A 1 97 ? -9.805 8.351 -33.568 1.00 62.31 97 ASP A CA 1
ATOM 776 C C . ASP A 1 97 ? -11.346 8.541 -33.607 1.00 62.31 97 ASP A C 1
ATOM 778 O O . ASP A 1 97 ? -11.890 9.090 -34.565 1.00 62.31 97 ASP A O 1
ATOM 782 N N . GLY A 1 98 ? -12.082 8.100 -32.576 1.00 63.91 98 GLY A N 1
ATOM 783 C CA . GLY A 1 98 ? -13.540 8.226 -32.463 1.00 63.91 98 GLY A CA 1
ATOM 784 C C . GLY A 1 98 ? -14.066 7.963 -31.041 1.00 63.91 98 GLY A C 1
ATOM 785 O O . GLY A 1 98 ? -13.314 7.468 -30.200 1.00 63.91 98 GLY A O 1
ATOM 786 N N . PRO A 1 99 ? -15.349 8.282 -30.740 1.00 59.44 99 PRO A N 1
ATOM 787 C CA . PRO A 1 99 ? -15.974 7.912 -29.464 1.00 59.44 99 PRO A CA 1
ATOM 788 C C . PRO A 1 99 ? -15.832 6.403 -29.287 1.00 59.44 99 PRO A C 1
ATOM 790 O O . PRO A 1 99 ? -16.247 5.710 -30.210 1.00 59.44 99 PRO A O 1
ATOM 793 N N . HIS A 1 100 ? -15.214 5.948 -28.177 1.00 60.19 100 HIS A N 1
ATOM 794 C CA . HIS A 1 100 ? -14.877 4.543 -27.867 1.00 60.19 100 HIS A CA 1
ATOM 795 C C . HIS A 1 100 ? -15.613 3.567 -28.790 1.00 60.19 100 HIS A C 1
ATOM 797 O O . HIS A 1 100 ? -16.762 3.221 -28.520 1.00 60.19 100 HIS A O 1
ATOM 803 N N . GLY A 1 101 ? -14.992 3.234 -29.928 1.00 61.81 101 GLY A N 1
ATOM 804 C CA . GLY A 1 101 ? -15.596 2.354 -30.926 1.00 61.81 101 GLY A CA 1
ATOM 805 C C . GLY A 1 101 ? -15.636 0.921 -30.397 1.00 61.81 101 GLY A C 1
ATOM 806 O O . GLY A 1 101 ? -15.916 0.678 -29.228 1.00 61.81 101 GLY A O 1
ATOM 807 N N . ASP A 1 102 ? -15.217 -0.043 -31.206 1.00 59.59 102 ASP A N 1
ATOM 808 C CA . ASP A 1 102 ? -15.068 -1.444 -30.779 1.00 59.59 102 ASP A CA 1
ATOM 809 C C . ASP A 1 102 ? -13.812 -1.685 -29.904 1.00 59.59 102 ASP A C 1
ATOM 811 O O . ASP A 1 102 ? -13.182 -2.742 -29.969 1.00 59.59 102 ASP A O 1
ATOM 815 N N . CYS A 1 103 ? -13.386 -0.701 -29.101 1.00 63.88 103 CYS A N 1
ATOM 816 C CA . CYS A 1 103 ? -12.250 -0.871 -28.192 1.00 63.88 103 CYS A CA 1
ATOM 817 C C . CYS A 1 103 ? -12.642 -1.867 -27.098 1.00 63.88 103 CYS A C 1
ATOM 819 O O . CYS A 1 103 ? -13.390 -1.566 -26.173 1.00 63.88 103 CYS A O 1
ATOM 821 N N . MET A 1 104 ? -12.074 -3.066 -27.205 1.00 53.78 104 MET A N 1
ATOM 822 C CA . MET A 1 104 ? -12.147 -4.142 -26.211 1.00 53.78 104 MET A CA 1
ATOM 823 C C . MET A 1 104 ? -11.227 -3.880 -25.009 1.00 53.78 104 MET A C 1
ATOM 825 O O . MET A 1 104 ? -10.836 -4.808 -24.303 1.00 53.78 104 MET A O 1
ATOM 829 N N . CYS A 1 105 ? -10.829 -2.626 -24.802 1.00 64.50 105 CYS A N 1
ATOM 830 C CA . CYS A 1 105 ? -9.932 -2.218 -23.740 1.00 64.50 105 CYS A CA 1
ATOM 831 C C . CYS A 1 105 ? -10.732 -2.217 -22.432 1.00 64.50 105 CYS A C 1
ATOM 833 O O . CYS A 1 105 ? -11.391 -1.243 -22.073 1.00 64.50 105 CYS A O 1
ATOM 835 N N . VAL A 1 106 ? -10.735 -3.366 -21.764 1.00 57.91 106 VAL A N 1
ATOM 836 C CA . VAL A 1 106 ? -11.385 -3.579 -20.474 1.00 57.91 106 VAL A CA 1
ATOM 837 C C . VAL A 1 106 ? -10.302 -3.495 -19.406 1.00 57.91 106 VAL A C 1
ATOM 839 O O . VAL A 1 106 ? -9.407 -4.335 -19.368 1.00 57.91 106 VAL A O 1
ATOM 842 N N . GLY A 1 107 ? -10.376 -2.482 -18.549 1.00 76.56 107 GLY A N 1
ATOM 843 C CA . GLY A 1 107 ? -9.458 -2.320 -17.428 1.00 76.56 107 GLY A CA 1
ATOM 844 C C . GLY A 1 107 ? -9.932 -1.242 -16.460 1.00 76.56 107 GLY A C 1
ATOM 845 O O . GLY A 1 107 ? -10.683 -0.341 -16.833 1.00 76.56 107 GLY A O 1
ATOM 846 N N . ASP A 1 108 ? -9.506 -1.364 -15.210 1.00 87.94 108 ASP A N 1
ATOM 847 C CA . ASP A 1 108 ? -9.724 -0.397 -14.133 1.00 87.94 108 ASP A CA 1
ATOM 848 C C . ASP A 1 108 ? -8.378 -0.152 -13.426 1.00 87.94 108 ASP A C 1
ATOM 850 O O . ASP A 1 108 ? -7.338 -0.667 -13.853 1.00 87.94 108 ASP A O 1
ATOM 854 N N . LEU A 1 109 ? -8.367 0.623 -12.347 1.00 92.31 109 LEU A N 1
ATOM 855 C CA . LEU A 1 109 ? -7.236 0.626 -11.430 1.00 92.31 109 LEU A CA 1
ATOM 856 C C . LEU A 1 109 ? -7.095 -0.759 -10.791 1.00 92.31 109 LEU A C 1
ATOM 858 O O . LEU A 1 109 ? -8.031 -1.284 -10.192 1.00 92.31 109 LEU A O 1
ATOM 862 N N . ALA A 1 110 ? -5.905 -1.334 -10.901 1.00 94.88 110 ALA A N 1
ATOM 863 C CA . ALA A 1 110 ? -5.526 -2.537 -10.186 1.00 94.88 110 ALA A CA 1
ATOM 864 C C . ALA A 1 110 ? -4.607 -2.166 -9.023 1.00 94.88 110 ALA A C 1
ATOM 8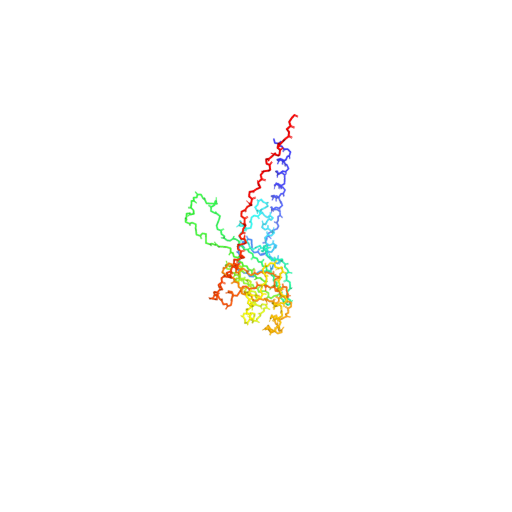66 O O . ALA A 1 110 ? -3.778 -1.258 -9.122 1.00 94.88 110 ALA A O 1
ATOM 867 N N . TYR A 1 111 ? -4.739 -2.897 -7.925 1.00 96.81 111 TYR A N 1
ATOM 868 C CA . TYR A 1 111 ? -3.969 -2.702 -6.705 1.00 96.81 111 TYR A CA 1
ATOM 869 C C . TYR A 1 111 ? -3.284 -4.002 -6.333 1.00 96.81 111 TYR A C 1
ATOM 871 O O . TYR A 1 111 ? -3.858 -5.079 -6.496 1.00 96.81 111 TYR A O 1
ATOM 879 N N . MET A 1 112 ? -2.065 -3.905 -5.821 1.00 97.44 112 MET A N 1
ATOM 880 C CA . MET A 1 112 ? -1.319 -5.066 -5.368 1.00 97.44 112 MET A CA 1
ATOM 881 C C . MET A 1 112 ? -0.651 -4.779 -4.036 1.00 97.44 112 MET A C 1
ATOM 883 O O . MET A 1 112 ? 0.016 -3.758 -3.887 1.00 97.44 112 MET A O 1
ATOM 887 N N . ALA A 1 113 ? -0.806 -5.702 -3.095 1.00 97.44 113 ALA A N 1
ATOM 888 C CA . ALA A 1 113 ? 0.018 -5.748 -1.898 1.00 97.44 113 ALA A CA 1
ATOM 889 C C . ALA A 1 113 ? 1.000 -6.911 -2.022 1.00 97.44 113 ALA A C 1
ATOM 891 O O . ALA A 1 113 ? 0.611 -8.007 -2.430 1.00 97.44 113 ALA A O 1
ATOM 892 N N . THR A 1 114 ? 2.255 -6.681 -1.655 1.00 97.31 114 THR A N 1
ATOM 893 C CA . THR A 1 114 ? 3.314 -7.692 -1.678 1.00 97.31 114 THR A CA 1
ATOM 894 C C . THR A 1 114 ? 3.985 -7.795 -0.317 1.00 97.31 114 THR A C 1
ATOM 896 O O . THR A 1 114 ? 4.090 -6.810 0.414 1.00 97.31 114 THR A O 1
ATOM 899 N N . CYS A 1 115 ? 4.467 -8.991 0.007 1.00 97.00 115 CYS A N 1
ATOM 900 C CA . CYS A 1 115 ? 5.249 -9.267 1.201 1.00 97.00 115 CYS A CA 1
ATOM 901 C C . CYS A 1 115 ? 6.553 -9.972 0.813 1.00 97.00 115 CYS A C 1
ATOM 903 O O . CYS A 1 115 ? 6.589 -11.192 0.624 1.00 97.00 115 CYS A O 1
ATOM 905 N N . GLU A 1 116 ? 7.630 -9.196 0.712 1.00 90.88 116 GLU A N 1
ATOM 906 C CA . GLU A 1 116 ? 9.009 -9.687 0.784 1.00 90.88 116 GLU A CA 1
ATOM 907 C C . GLU A 1 116 ? 9.358 -9.692 2.284 1.00 90.88 116 GLU A C 1
ATOM 909 O O . GLU A 1 116 ? 9.247 -8.645 2.909 1.00 90.88 116 GLU A O 1
ATOM 914 N N . PRO A 1 117 ? 9.566 -10.852 2.939 1.00 92.69 117 PRO A N 1
ATOM 915 C CA . PRO A 1 117 ? 10.373 -11.993 2.485 1.00 92.69 117 PRO A CA 1
ATOM 916 C C . PRO A 1 117 ? 9.591 -13.227 2.002 1.00 92.69 117 PRO A C 1
ATOM 918 O O . PRO A 1 117 ? 10.192 -14.218 1.594 1.00 92.69 117 PRO A O 1
ATOM 921 N N . HIS A 1 118 ? 8.260 -13.212 2.055 1.00 96.06 118 HIS A N 1
ATOM 922 C CA . HIS A 1 118 ? 7.446 -14.416 1.864 1.00 96.06 118 HIS A CA 1
ATOM 923 C C . HIS A 1 118 ? 7.206 -14.812 0.402 1.00 96.06 118 HIS A C 1
ATOM 925 O O . HIS A 1 118 ? 6.627 -15.867 0.147 1.00 96.06 118 HIS A O 1
ATOM 931 N N . GLY A 1 119 ? 7.611 -13.984 -0.565 1.00 96.25 119 GLY A N 1
ATOM 932 C CA . GLY A 1 119 ? 7.284 -14.227 -1.972 1.00 96.25 119 GLY A CA 1
ATOM 933 C C . GLY A 1 119 ? 5.778 -14.152 -2.245 1.00 96.25 119 GLY A C 1
ATOM 934 O O . GLY A 1 119 ? 5.279 -14.763 -3.189 1.00 96.25 119 GLY A O 1
ATOM 935 N N . TRP A 1 120 ? 5.043 -13.464 -1.368 1.00 97.62 120 TRP A N 1
ATOM 936 C CA . TRP A 1 120 ? 3.588 -13.433 -1.361 1.00 97.62 120 TRP A CA 1
ATOM 937 C C . TRP A 1 120 ? 3.079 -12.132 -1.978 1.00 97.62 120 TRP A C 1
ATOM 939 O O . TRP A 1 120 ? 3.654 -11.064 -1.755 1.00 97.62 120 TRP A O 1
ATOM 949 N N . HIS A 1 121 ? 1.982 -12.214 -2.729 1.00 97.88 121 HIS A N 1
ATOM 950 C CA . HIS A 1 121 ? 1.248 -11.043 -3.190 1.00 97.88 121 HIS A CA 1
ATOM 951 C C . HIS A 1 121 ? -0.244 -11.337 -3.349 1.00 97.88 121 HIS A C 1
ATOM 953 O O . HIS A 1 121 ? -0.654 -12.487 -3.515 1.00 97.88 121 HIS A O 1
ATOM 959 N N . VAL A 1 122 ? -1.040 -10.272 -3.371 1.00 97.94 122 VAL A N 1
ATOM 960 C CA . VAL A 1 122 ? -2.443 -10.292 -3.791 1.00 97.94 122 VAL A CA 1
ATOM 961 C C . VAL A 1 122 ? -2.686 -9.156 -4.771 1.00 97.94 122 VAL A C 1
ATOM 963 O O . VAL A 1 122 ? -2.196 -8.050 -4.561 1.00 97.94 122 VAL A O 1
ATOM 966 N N . THR A 1 123 ? -3.456 -9.417 -5.824 1.00 97.00 123 THR A N 1
ATOM 967 C CA . THR A 1 123 ? -3.981 -8.393 -6.735 1.00 97.00 123 THR A CA 1
ATOM 968 C C . THR A 1 123 ? -5.479 -8.221 -6.507 1.00 97.00 123 THR A C 1
ATOM 970 O O . THR A 1 123 ? -6.201 -9.200 -6.325 1.00 97.00 123 THR A O 1
ATOM 973 N N . ALA A 1 124 ? -5.954 -6.977 -6.497 1.00 96.56 124 ALA A N 1
ATOM 974 C CA . ALA A 1 124 ? -7.356 -6.642 -6.284 1.00 96.56 124 ALA A CA 1
ATOM 975 C C . ALA A 1 124 ? -7.800 -5.460 -7.156 1.00 96.56 124 ALA A C 1
ATOM 977 O O . ALA A 1 124 ? -6.981 -4.656 -7.602 1.00 96.56 124 ALA A O 1
ATOM 978 N N . GLY A 1 125 ? -9.113 -5.351 -7.380 1.00 94.50 125 GLY A N 1
ATOM 979 C CA . GLY A 1 125 ? -9.722 -4.235 -8.118 1.00 94.50 125 GLY A CA 1
ATOM 980 C C . GLY A 1 125 ? -9.897 -2.958 -7.291 1.00 94.50 125 GLY A C 1
ATOM 981 O O . GLY A 1 125 ? -10.272 -1.924 -7.828 1.00 94.50 125 GLY A O 1
ATOM 982 N N . ASP A 1 126 ? -9.630 -3.010 -5.986 1.00 94.19 126 ASP A N 1
ATOM 983 C CA . ASP A 1 126 ? -9.691 -1.852 -5.104 1.00 94.19 126 ASP A CA 1
ATOM 984 C C . ASP A 1 126 ? -8.614 -1.917 -4.012 1.00 94.19 126 ASP A C 1
ATOM 986 O O . ASP A 1 126 ? -8.130 -2.989 -3.633 1.00 94.19 126 ASP A O 1
ATOM 990 N N . GLU A 1 127 ? -8.237 -0.742 -3.506 1.00 94.88 127 GLU A N 1
ATOM 991 C CA . GLU A 1 127 ? -7.189 -0.597 -2.494 1.00 94.88 127 GLU A CA 1
ATOM 992 C C . GLU A 1 127 ? -7.528 -1.334 -1.193 1.00 94.88 127 GLU A C 1
ATOM 994 O O . GLU A 1 127 ? -6.647 -1.948 -0.591 1.00 94.88 127 GLU A O 1
ATOM 999 N N . ASN A 1 128 ? -8.793 -1.298 -0.763 1.00 95.94 128 ASN A N 1
ATOM 1000 C CA . ASN A 1 128 ? -9.202 -1.909 0.495 1.00 95.94 128 ASN A CA 1
ATOM 1001 C C . ASN A 1 128 ? -9.006 -3.425 0.442 1.00 95.94 128 ASN A C 1
ATOM 1003 O O . ASN A 1 128 ? -8.377 -3.977 1.339 1.00 95.94 128 ASN A O 1
ATOM 1007 N N . SER A 1 129 ? -9.465 -4.078 -0.623 1.00 97.56 129 SER A N 1
ATOM 1008 C CA . SER A 1 129 ? -9.332 -5.525 -0.807 1.00 97.56 129 SER A CA 1
ATOM 1009 C C . SER A 1 129 ? -7.869 -5.986 -0.831 1.00 97.56 129 SER A C 1
ATOM 1011 O O . SER A 1 129 ? -7.541 -7.014 -0.240 1.00 97.56 129 SER A O 1
ATOM 1013 N N . ALA A 1 130 ? -6.960 -5.226 -1.455 1.00 97.56 130 ALA A N 1
ATOM 1014 C CA . ALA A 1 130 ? -5.532 -5.560 -1.438 1.00 97.56 130 ALA A CA 1
ATOM 1015 C C . ALA A 1 130 ? -4.912 -5.397 -0.035 1.00 97.56 130 ALA A C 1
ATOM 1017 O O . ALA A 1 130 ? -4.139 -6.251 0.403 1.00 97.56 130 ALA A O 1
ATOM 1018 N N . VAL A 1 131 ? -5.278 -4.335 0.695 1.00 97.06 131 VAL A N 1
ATOM 1019 C CA . VAL A 1 131 ? -4.858 -4.134 2.093 1.00 97.06 131 VAL A CA 1
ATOM 1020 C C . VAL A 1 131 ? -5.386 -5.258 2.984 1.00 97.06 131 VAL A C 1
ATOM 1022 O O . VAL A 1 131 ? -4.636 -5.804 3.789 1.00 97.06 131 VAL A O 1
ATOM 1025 N N . GLU A 1 132 ? -6.656 -5.627 2.842 1.00 98.25 132 GLU A N 1
ATOM 1026 C CA . GLU A 1 132 ? -7.279 -6.719 3.591 1.00 98.25 132 GLU A CA 1
ATOM 1027 C C . GLU A 1 1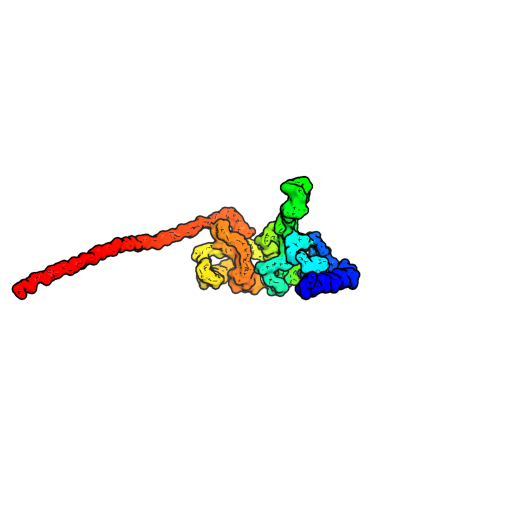32 ? -6.593 -8.057 3.322 1.00 98.25 132 GLU A C 1
ATOM 1029 O O . GLU A 1 132 ? -6.258 -8.761 4.271 1.00 98.25 132 GLU A O 1
ATOM 1034 N N . GLY A 1 133 ? -6.307 -8.371 2.054 1.00 98.06 133 GLY A N 1
ATOM 1035 C CA . GLY A 1 133 ? -5.586 -9.589 1.691 1.00 98.06 133 GLY A CA 1
ATOM 1036 C C . GLY A 1 133 ? -4.189 -9.652 2.313 1.00 98.06 133 GLY A C 1
ATOM 1037 O O . GLY A 1 133 ? -3.765 -10.718 2.754 1.00 98.06 133 GLY A O 1
ATOM 1038 N N . TRP A 1 134 ? -3.480 -8.521 2.419 1.00 97.62 134 TRP A N 1
ATOM 1039 C CA . TRP A 1 134 ? -2.196 -8.498 3.128 1.00 97.62 134 TRP A CA 1
ATOM 1040 C C . TRP A 1 134 ? -2.356 -8.726 4.632 1.00 97.62 134 TRP A C 1
ATOM 1042 O O . TRP A 1 134 ? -1.548 -9.437 5.220 1.00 97.62 134 TRP A O 1
ATOM 1052 N N . HIS A 1 135 ? -3.407 -8.195 5.262 1.00 98.00 135 HIS A N 1
ATOM 1053 C CA . HIS A 1 135 ? -3.671 -8.475 6.677 1.00 98.00 135 HIS A CA 1
ATOM 1054 C C . HIS A 1 135 ? -4.091 -9.931 6.907 1.00 98.00 135 HIS A C 1
ATOM 1056 O O . HIS A 1 135 ? -3.704 -10.507 7.919 1.00 98.00 135 HIS A O 1
ATOM 1062 N N . ASP A 1 136 ? -4.810 -10.556 5.967 1.00 98.12 136 ASP A N 1
ATOM 1063 C CA . ASP A 1 136 ? -5.113 -11.993 6.017 1.00 98.12 136 ASP A CA 1
ATOM 1064 C C . ASP A 1 136 ? -3.823 -12.841 6.031 1.00 98.12 136 ASP A C 1
ATOM 1066 O O . ASP A 1 136 ? -3.782 -13.887 6.678 1.00 98.12 136 ASP A O 1
ATOM 1070 N N . HIS A 1 137 ? -2.758 -12.364 5.374 1.00 97.44 137 HIS A N 1
ATOM 1071 C CA . HIS A 1 137 ? -1.423 -12.975 5.379 1.00 97.44 137 HIS A CA 1
ATOM 1072 C C . HIS A 1 137 ? -0.600 -12.644 6.636 1.00 97.44 137 HIS A C 1
ATOM 1074 O O . HIS A 1 137 ? -0.053 -13.546 7.266 1.00 97.44 137 HIS A O 1
ATOM 1080 N N . ALA A 1 138 ? -0.498 -11.363 7.002 1.00 96.62 138 ALA A N 1
ATOM 1081 C CA . ALA A 1 138 ? 0.413 -10.881 8.046 1.00 96.62 138 ALA A CA 1
ATOM 1082 C C . ALA A 1 138 ? -0.154 -10.954 9.472 1.00 96.62 138 ALA A C 1
ATOM 1084 O O . ALA A 1 138 ? 0.593 -11.077 10.439 1.00 96.62 138 ALA A O 1
ATOM 1085 N N . PHE A 1 139 ? -1.478 -10.899 9.616 1.00 96.88 139 PHE A N 1
ATOM 1086 C CA . PHE A 1 139 ? -2.167 -10.916 10.905 1.00 96.88 139 PHE A CA 1
ATOM 1087 C C . PHE A 1 139 ? -3.329 -11.919 10.908 1.00 96.88 139 PHE A C 1
ATOM 1089 O O . PHE A 1 139 ? -4.490 -11.513 11.021 1.00 96.88 139 PHE A O 1
ATOM 1096 N N . PRO A 1 140 ? -3.072 -13.239 10.818 1.00 96.25 140 PRO A N 1
ATOM 1097 C CA . PRO A 1 140 ? -4.137 -14.236 10.878 1.00 96.25 140 PRO A CA 1
ATOM 1098 C C . PRO A 1 140 ? -5.061 -14.029 12.091 1.00 96.25 140 PRO A C 1
ATOM 1100 O O . PRO A 1 140 ? -4.600 -13.904 13.225 1.00 96.25 140 PRO A O 1
ATOM 1103 N N . GLY A 1 141 ? -6.374 -13.976 11.847 1.00 96.12 141 GLY A N 1
ATOM 1104 C CA . GLY A 1 141 ? -7.389 -13.708 12.875 1.00 96.12 141 GLY A CA 1
ATOM 1105 C C . GLY A 1 141 ? -7.726 -12.227 13.090 1.00 96.12 141 GLY A C 1
ATOM 1106 O O . GLY A 1 141 ? -8.580 -11.918 13.917 1.00 96.12 141 GLY A O 1
ATOM 1107 N N . TRP A 1 142 ? -7.124 -11.292 12.342 1.00 97.94 142 TRP A N 1
ATOM 1108 C CA . TRP A 1 142 ? -7.466 -9.866 12.454 1.00 97.94 142 TRP A CA 1
ATOM 1109 C C . TRP A 1 142 ? -8.956 -9.592 12.189 1.00 97.94 142 TRP A C 1
ATOM 1111 O O . TRP A 1 142 ? -9.521 -8.667 12.765 1.00 97.94 142 TRP A O 1
ATOM 1121 N N . ARG A 1 143 ? -9.612 -10.406 11.352 1.00 97.88 143 ARG A N 1
ATOM 1122 C CA . ARG A 1 143 ? -11.045 -10.273 11.040 1.00 97.88 143 ARG A CA 1
ATOM 1123 C C . ARG A 1 143 ? -11.960 -10.536 12.237 1.00 97.88 143 ARG A C 1
ATOM 1125 O O . ARG A 1 143 ? -13.091 -10.059 12.239 1.00 97.88 143 ARG A O 1
ATOM 1132 N N . ASP A 1 144 ? -11.468 -11.237 13.255 1.00 97.62 144 ASP A N 1
ATOM 1133 C CA . ASP A 1 144 ? -12.210 -11.521 14.486 1.00 97.62 144 ASP A CA 1
ATOM 1134 C C . ASP A 1 144 ? -12.054 -10.406 15.535 1.00 97.62 144 ASP A C 1
ATOM 1136 O O . ASP A 1 144 ? -12.629 -10.478 16.626 1.00 97.62 144 ASP A O 1
ATOM 1140 N N . LEU A 1 145 ? -11.278 -9.358 15.229 1.00 97.94 145 LEU A N 1
ATOM 1141 C CA . LEU A 1 145 ? -11.069 -8.244 16.142 1.00 97.94 145 LEU A CA 1
ATOM 1142 C C . LEU A 1 145 ? -12.379 -7.493 16.419 1.00 97.94 145 LEU A C 1
ATOM 1144 O O . LEU A 1 145 ? -13.127 -7.154 15.496 1.00 97.94 145 LEU A O 1
ATOM 1148 N N . PRO A 1 146 ? -12.646 -7.136 17.687 1.00 97.25 146 PRO A N 1
ATOM 1149 C CA . PRO A 1 146 ? -13.788 -6.303 18.020 1.00 97.25 146 PRO A CA 1
ATOM 1150 C C . PRO A 1 146 ? -13.771 -4.957 17.274 1.00 97.25 146 PRO A C 1
ATOM 1152 O O . PRO A 1 146 ? -12.762 -4.251 17.223 1.00 97.25 146 PRO A O 1
ATOM 1155 N N . ILE A 1 147 ? -14.925 -4.555 16.738 1.00 96.88 147 ILE A N 1
ATOM 1156 C CA . ILE A 1 147 ? -15.082 -3.266 16.049 1.00 96.88 147 ILE A CA 1
ATOM 1157 C C . ILE A 1 147 ? -15.137 -2.136 17.086 1.00 96.88 147 ILE A C 1
ATOM 1159 O O . ILE A 1 147 ? -16.075 -2.079 17.887 1.00 96.88 147 ILE A O 1
ATOM 1163 N N . LEU A 1 148 ? -14.184 -1.199 17.034 1.00 94.94 148 LEU A N 1
ATOM 1164 C CA . LEU A 1 148 ? -14.172 0.001 17.871 1.00 94.94 148 LEU A CA 1
ATOM 1165 C C . LEU A 1 148 ? -15.390 0.886 17.544 1.00 94.94 148 LEU A C 1
ATOM 1167 O O . LEU A 1 148 ? -15.464 1.415 16.430 1.00 94.94 148 LEU A O 1
ATOM 1171 N N . PRO A 1 149 ? -16.306 1.135 18.500 1.00 92.25 149 PRO A N 1
ATOM 1172 C CA . PRO A 1 149 ? -17.511 1.924 18.251 1.00 92.25 149 PRO A CA 1
ATOM 1173 C C . PRO A 1 149 ? -17.225 3.374 17.839 1.00 92.25 149 PRO A C 1
ATOM 1175 O O . PRO A 1 149 ? -16.434 4.068 18.488 1.00 92.25 149 PRO A O 1
ATOM 1178 N N . ALA A 1 150 ? -17.972 3.899 16.860 1.00 88.75 150 ALA A N 1
ATOM 1179 C CA . ALA A 1 150 ? -17.795 5.265 16.346 1.00 88.75 150 ALA A CA 1
ATOM 1180 C C . ALA A 1 150 ? -17.927 6.337 17.440 1.00 88.75 150 ALA A C 1
ATOM 1182 O O . ALA A 1 150 ? -17.308 7.396 17.368 1.00 88.75 150 ALA A O 1
ATOM 1183 N N . ARG A 1 151 ? -18.714 6.070 18.492 1.00 86.56 151 ARG A N 1
ATOM 1184 C CA . ARG A 1 151 ? -18.914 7.010 19.608 1.00 86.56 151 ARG A CA 1
ATOM 1185 C C . ARG A 1 151 ? -17.654 7.290 20.429 1.00 86.56 151 ARG A C 1
ATOM 1187 O O . ARG A 1 151 ? -17.638 8.311 21.114 1.00 86.56 151 ARG A O 1
ATOM 1194 N N . LEU A 1 152 ? -16.677 6.379 20.404 1.00 88.31 152 LEU A N 1
ATOM 1195 C CA . LEU A 1 152 ? -15.403 6.495 21.122 1.00 88.31 152 LEU A CA 1
ATOM 1196 C C . LEU A 1 152 ? -14.321 7.178 20.280 1.00 88.31 152 LEU A C 1
ATOM 1198 O O . LEU A 1 152 ? -13.279 7.570 20.813 1.00 88.31 152 LEU A O 1
ATOM 1202 N N . ARG A 1 153 ? -14.572 7.335 18.977 1.00 79.69 153 ARG A N 1
ATOM 1203 C CA . ARG A 1 153 ? -13.699 8.072 18.076 1.00 79.69 153 ARG A CA 1
ATOM 1204 C C . ARG A 1 153 ? -13.959 9.562 18.204 1.00 79.69 153 ARG A C 1
ATOM 1206 O O . ARG A 1 153 ? -15.105 10.009 18.297 1.00 79.69 153 ARG A O 1
ATOM 1213 N N . ASP A 1 154 ? -12.867 10.301 18.176 1.00 72.44 154 ASP A N 1
ATOM 1214 C CA . ASP A 1 154 ? -12.866 11.735 17.991 1.00 72.44 154 ASP A CA 1
ATOM 1215 C C . ASP A 1 154 ? -12.301 12.003 16.593 1.00 72.44 154 ASP A C 1
ATOM 1217 O O . ASP A 1 154 ? -11.207 11.553 16.267 1.00 72.44 154 ASP A O 1
ATOM 1221 N N . PHE A 1 155 ? -13.100 12.642 15.740 1.00 65.38 155 PHE A N 1
ATOM 1222 C CA . PHE A 1 155 ? -12.713 12.956 14.363 1.00 65.38 155 PHE A CA 1
ATOM 1223 C C . PHE A 1 155 ? -12.007 14.314 14.257 1.00 65.38 155 PHE A C 1
ATOM 1225 O O . PHE A 1 155 ? -11.476 14.637 13.197 1.00 65.38 155 PHE A O 1
ATOM 1232 N N . GLU A 1 156 ? -12.024 15.115 15.326 1.00 62.03 156 GLU A N 1
ATOM 1233 C CA . GLU A 1 156 ? -11.397 16.438 15.375 1.00 62.03 156 GLU A CA 1
ATOM 1234 C C . GLU A 1 156 ? -9.940 16.358 15.846 1.00 62.03 156 GLU A C 1
ATOM 1236 O O . GLU A 1 156 ? -9.152 17.268 15.586 1.00 62.03 156 GLU A O 1
ATOM 1241 N N . THR A 1 157 ? -9.554 15.253 16.491 1.00 67.12 157 THR A N 1
ATOM 1242 C CA . THR A 1 157 ? -8.182 14.998 16.928 1.00 67.12 157 THR A CA 1
ATOM 1243 C C . THR A 1 157 ? -7.484 13.960 16.053 1.00 67.12 157 THR A C 1
ATOM 1245 O O . THR A 1 157 ? -8.066 13.001 15.547 1.00 67.12 157 THR A O 1
ATOM 1248 N N . VAL A 1 158 ? -6.186 14.173 15.830 1.00 67.56 158 VAL A N 1
ATOM 1249 C CA . VAL A 1 158 ? -5.342 13.223 15.103 1.00 67.56 158 VAL A CA 1
ATOM 1250 C C . VAL A 1 158 ? -5.070 12.028 16.016 1.00 67.56 158 VAL A C 1
ATOM 1252 O O . VAL A 1 158 ? -4.370 12.162 17.014 1.00 67.56 158 VAL A O 1
ATOM 1255 N N . GLY A 1 159 ? -5.591 10.859 15.643 1.00 71.25 159 GLY A N 1
ATOM 1256 C CA . GLY A 1 159 ? -5.345 9.600 16.350 1.00 71.25 159 GLY A CA 1
ATOM 1257 C C . GLY A 1 159 ? -6.540 9.142 17.184 1.00 71.25 159 GLY A C 1
ATOM 1258 O O . GLY A 1 159 ? -7.661 9.607 16.998 1.00 71.25 159 GLY A O 1
ATOM 1259 N N . LEU A 1 160 ? -6.311 8.174 18.070 1.00 83.69 160 LEU A N 1
ATOM 1260 C CA . LEU A 1 160 ? -7.356 7.604 18.917 1.00 83.69 160 LEU A CA 1
ATOM 1261 C C . LEU A 1 160 ? -7.424 8.319 20.268 1.00 83.69 160 LEU A C 1
ATOM 1263 O O . LEU A 1 160 ? -6.408 8.646 20.880 1.00 83.69 160 LEU A O 1
ATOM 1267 N N . SER A 1 161 ? -8.647 8.537 20.756 1.00 87.75 161 SER A N 1
ATOM 1268 C CA . SER A 1 161 ? -8.876 9.105 22.085 1.00 87.75 161 SER A CA 1
ATOM 1269 C C . SER A 1 161 ? -8.390 8.147 23.183 1.00 87.75 161 SER A C 1
ATOM 1271 O O . SER A 1 161 ? -8.352 6.931 22.991 1.00 87.75 161 SER A O 1
ATOM 1273 N N . LYS A 1 162 ? -8.107 8.663 24.388 1.00 89.44 162 LYS A N 1
ATOM 1274 C CA . LYS A 1 162 ? -7.764 7.814 25.551 1.00 89.44 162 LYS A CA 1
ATOM 1275 C C . LYS A 1 162 ? -8.840 6.763 25.852 1.00 89.44 162 LYS A C 1
ATOM 1277 O O . LYS A 1 162 ? -8.519 5.647 26.239 1.00 89.44 162 LYS A O 1
ATOM 1282 N N . ALA A 1 163 ? -10.113 7.112 25.659 1.00 91.81 163 ALA A N 1
ATOM 1283 C CA . ALA A 1 163 ? -11.224 6.186 25.864 1.00 91.81 163 ALA A CA 1
ATOM 1284 C C . ALA A 1 163 ? -11.255 5.074 24.803 1.00 91.81 163 ALA A C 1
ATOM 1286 O O . ALA A 1 163 ? -11.576 3.935 25.130 1.00 91.81 163 ALA A O 1
ATOM 1287 N N . ALA A 1 164 ? -10.909 5.391 23.550 1.00 92.81 164 ALA A N 1
ATOM 1288 C CA . ALA A 1 164 ? -10.764 4.395 22.494 1.00 92.81 164 ALA A CA 1
ATOM 1289 C C . ALA A 1 164 ? -9.581 3.458 22.766 1.00 92.81 164 ALA A C 1
ATOM 1291 O O . ALA A 1 164 ? -9.759 2.249 22.700 1.00 92.81 164 ALA A O 1
ATOM 1292 N N . MET A 1 165 ? -8.424 4.008 23.146 1.00 93.00 165 MET A N 1
ATOM 1293 C CA . MET A 1 165 ? -7.239 3.232 23.534 1.00 93.00 165 MET A CA 1
ATOM 1294 C C . MET A 1 165 ? -7.556 2.236 24.652 1.00 93.00 165 MET A C 1
ATOM 1296 O O . MET A 1 165 ? -7.376 1.036 24.480 1.00 93.00 165 MET A O 1
ATOM 1300 N N . GLN A 1 166 ? -8.152 2.716 25.748 1.00 94.81 166 GLN A N 1
ATOM 1301 C CA . GLN A 1 166 ? -8.530 1.858 26.871 1.00 94.81 166 GLN A CA 1
ATOM 1302 C C . GLN A 1 166 ? -9.538 0.774 26.472 1.00 94.81 166 GLN A C 1
ATOM 1304 O O . GLN A 1 166 ? -9.517 -0.331 27.013 1.00 94.81 166 GLN A O 1
ATOM 1309 N N . TRP A 1 167 ? -10.463 1.086 25.559 1.00 96.62 167 TRP A N 1
ATOM 1310 C CA . TRP A 1 167 ? -11.408 0.097 25.055 1.00 96.62 167 TRP A CA 1
ATOM 1311 C C . TRP A 1 167 ? -10.687 -0.988 24.254 1.00 96.62 167 TRP A C 1
ATOM 1313 O O . TRP A 1 167 ? -10.932 -2.163 24.508 1.00 96.62 167 TRP A O 1
ATOM 1323 N N . ILE A 1 168 ? -9.779 -0.607 23.351 1.00 96.06 168 ILE A N 1
ATOM 1324 C CA . ILE A 1 168 ? -8.993 -1.539 22.531 1.00 96.06 168 ILE A CA 1
ATOM 1325 C C . ILE A 1 168 ? -8.176 -2.475 23.423 1.00 96.06 168 ILE A C 1
ATOM 1327 O O . ILE A 1 168 ? -8.330 -3.686 23.309 1.00 96.06 168 ILE A O 1
ATOM 1331 N N . GLU A 1 169 ? -7.401 -1.934 24.366 1.00 95.38 169 GLU A N 1
ATOM 1332 C CA . GLU A 1 169 ? -6.563 -2.717 25.292 1.00 95.38 169 GLU A CA 1
ATOM 1333 C C . GLU A 1 169 ? -7.360 -3.782 26.064 1.00 95.38 169 GLU A C 1
ATOM 1335 O O . GLU A 1 169 ? -6.862 -4.878 26.309 1.00 95.38 169 GLU A O 1
ATOM 1340 N N . ASN A 1 170 ? -8.617 -3.482 26.412 1.00 97.19 170 ASN A N 1
ATOM 1341 C CA . ASN A 1 170 ? -9.483 -4.380 27.180 1.00 97.19 170 ASN A CA 1
ATOM 1342 C C . ASN A 1 170 ? -10.221 -5.432 26.335 1.00 97.19 170 ASN A C 1
ATOM 1344 O O . ASN A 1 170 ? -10.771 -6.373 26.906 1.00 97.19 170 ASN A O 1
ATOM 1348 N N . HIS A 1 171 ? -10.317 -5.249 25.015 1.00 97.75 171 HIS A N 1
ATOM 1349 C CA . HIS A 1 171 ? -11.124 -6.116 24.143 1.00 97.75 171 HIS A CA 1
ATOM 1350 C C . HIS A 1 171 ? -10.287 -6.870 23.109 1.00 97.75 171 HIS A C 1
ATOM 1352 O O . HIS A 1 171 ? -10.740 -7.897 22.608 1.00 97.75 171 HIS A O 1
ATOM 1358 N N . TYR A 1 172 ? -9.095 -6.380 22.764 1.00 97.62 172 TYR A N 1
ATOM 1359 C CA . TYR A 1 172 ? -8.234 -7.026 21.777 1.00 97.62 172 TYR A CA 1
ATOM 1360 C C . TYR A 1 172 ? -7.393 -8.110 22.456 1.00 97.62 172 TYR A C 1
ATOM 1362 O O . TYR A 1 172 ? -6.884 -7.882 23.557 1.00 97.62 172 TYR A O 1
ATOM 1370 N N . PRO A 1 173 ? -7.207 -9.277 21.816 1.00 97.00 173 PRO A N 1
ATOM 1371 C CA . PRO A 1 173 ? -6.305 -10.293 22.339 1.00 97.00 173 PRO A CA 1
ATOM 1372 C C . PRO A 1 173 ? -4.870 -9.755 22.367 1.00 97.00 173 PRO A C 1
ATOM 1374 O O . PRO A 1 173 ? -4.480 -8.992 21.486 1.00 97.00 173 PRO A O 1
ATOM 1377 N N . GLU A 1 174 ? -4.071 -10.184 23.347 1.00 95.44 174 GLU A N 1
ATOM 1378 C CA . GLU A 1 174 ? -2.678 -9.736 23.521 1.00 95.44 174 GLU A CA 1
ATOM 1379 C C . GLU A 1 174 ? -1.829 -9.954 22.256 1.00 95.44 174 GLU A C 1
ATOM 1381 O O . GLU A 1 174 ? -1.024 -9.102 21.891 1.00 95.44 174 GLU A O 1
ATOM 1386 N N . SER A 1 175 ? -2.088 -11.035 21.512 1.00 94.19 175 SER A N 1
ATOM 1387 C CA . SER A 1 175 ? -1.420 -11.334 20.238 1.00 94.19 175 SER A CA 1
ATOM 1388 C C . SER A 1 175 ? -1.666 -10.298 19.134 1.00 94.19 175 SER A C 1
ATOM 1390 O O . SER A 1 175 ? -0.918 -10.265 18.165 1.00 94.19 175 SER A O 1
ATOM 139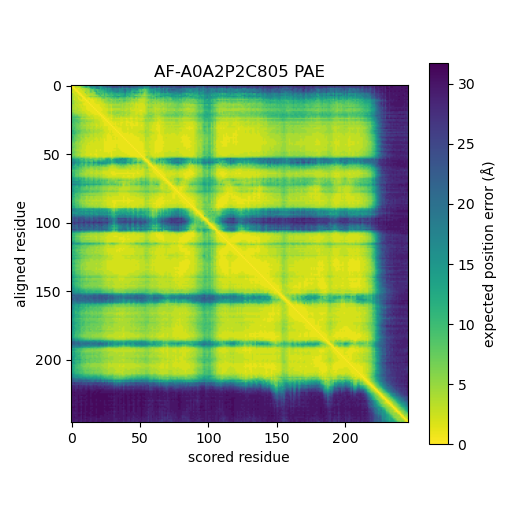2 N N . MET A 1 176 ? -2.700 -9.462 19.264 1.00 96.00 176 MET A N 1
ATOM 1393 C CA . MET A 1 176 ? -3.030 -8.371 18.339 1.00 96.00 176 MET A CA 1
ATOM 1394 C C . MET A 1 176 ? -2.724 -6.993 18.934 1.00 96.00 176 MET A C 1
ATOM 1396 O O . MET A 1 176 ? -3.137 -5.978 18.381 1.00 96.00 176 MET A O 1
ATOM 1400 N N . GLN A 1 177 ? -1.991 -6.945 20.049 1.00 95.44 177 GLN A N 1
ATOM 1401 C CA . GLN A 1 177 ? -1.482 -5.711 20.648 1.00 95.44 177 GLN A CA 1
ATOM 1402 C C . GLN A 1 177 ? 0.017 -5.541 20.366 1.00 95.44 177 GLN A C 1
ATOM 1404 O O . GLN A 1 177 ? 0.819 -5.272 21.259 1.00 95.44 177 GLN A O 1
ATOM 1409 N N . VAL A 1 178 ? 0.399 -5.737 19.103 1.00 94.88 178 VAL A N 1
ATOM 1410 C CA . VAL A 1 178 ? 1.790 -5.754 18.628 1.00 94.88 178 VAL A CA 1
ATOM 1411 C C . VAL A 1 178 ? 2.011 -4.705 17.542 1.00 94.88 178 VAL A C 1
ATOM 1413 O O . VAL A 1 178 ? 1.062 -4.251 16.905 1.00 94.88 178 VAL A O 1
ATOM 1416 N N . VAL A 1 179 ? 3.270 -4.317 17.317 1.00 94.19 179 VAL A N 1
ATOM 1417 C CA . VAL A 1 179 ? 3.647 -3.337 16.282 1.00 94.19 179 VAL A CA 1
ATOM 1418 C C . VAL A 1 179 ? 3.057 -3.727 14.924 1.00 94.19 179 VAL A C 1
ATOM 1420 O O . VAL A 1 179 ? 3.174 -4.868 14.488 1.00 94.19 179 VAL A O 1
ATOM 1423 N N . GLY A 1 180 ? 2.414 -2.762 14.269 1.00 93.31 180 GLY A N 1
ATOM 1424 C CA . GLY A 1 180 ? 1.776 -2.911 12.964 1.00 93.31 180 GLY A CA 1
ATOM 1425 C C . GLY A 1 180 ? 0.413 -3.607 12.964 1.00 93.31 180 GLY A C 1
ATOM 1426 O O . GLY A 1 180 ? -0.237 -3.604 11.920 1.00 93.31 180 GLY A O 1
ATOM 1427 N N . ALA A 1 181 ? -0.066 -4.128 14.101 1.00 96.06 181 ALA A N 1
ATOM 1428 C CA . ALA A 1 181 ? -1.392 -4.736 14.176 1.00 96.06 181 ALA A CA 1
ATOM 1429 C C . ALA A 1 181 ? -2.492 -3.731 13.783 1.00 96.06 181 ALA A C 1
ATOM 1431 O O . ALA A 1 181 ? -2.388 -2.537 14.108 1.00 96.06 181 ALA A O 1
ATOM 1432 N N . PRO A 1 182 ? -3.551 -4.170 13.084 1.00 96.94 182 PRO A N 1
ATOM 1433 C CA . PRO A 1 182 ? -4.629 -3.285 12.677 1.00 96.94 182 PRO A CA 1
ATOM 1434 C C . PRO A 1 182 ? -5.575 -2.959 13.839 1.00 96.94 182 PRO A C 1
ATOM 1436 O O . PRO A 1 182 ? -5.646 -3.658 14.848 1.00 96.94 182 PRO A O 1
ATOM 1439 N N . VAL A 1 183 ? -6.372 -1.910 13.656 1.00 96.81 183 VAL A N 1
ATOM 1440 C CA . VAL A 1 183 ? -7.591 -1.658 14.431 1.00 96.81 183 VAL A CA 1
ATOM 1441 C C . VAL A 1 183 ? -8.776 -1.633 13.476 1.00 96.81 183 VAL A C 1
ATOM 1443 O O . VAL A 1 183 ? -8.680 -1.060 12.392 1.00 96.81 183 VAL A O 1
ATOM 1446 N N . ILE A 1 184 ? -9.906 -2.217 13.875 1.00 97.12 184 ILE A N 1
ATOM 1447 C CA . ILE A 1 184 ? -11.149 -2.124 13.105 1.00 97.12 184 ILE A CA 1
ATOM 1448 C C . ILE A 1 184 ? -12.024 -1.034 13.709 1.00 97.12 184 ILE A C 1
ATOM 1450 O O . ILE A 1 184 ? -12.378 -1.098 14.887 1.00 97.12 184 ILE A O 1
ATOM 1454 N N . THR A 1 185 ? -12.402 -0.036 12.913 1.00 93.88 185 THR A N 1
ATOM 1455 C CA . THR A 1 185 ? -13.237 1.075 13.376 1.00 93.88 185 THR A CA 1
ATOM 1456 C C . THR A 1 185 ? -14.600 1.107 12.710 1.00 93.88 185 THR A C 1
ATOM 1458 O O . THR A 1 185 ? -14.732 0.943 11.501 1.00 93.88 185 THR A O 1
ATOM 1461 N N . GLU A 1 186 ? -15.633 1.391 13.503 1.00 92.31 186 GLU A N 1
ATOM 1462 C CA . GLU A 1 186 ? -16.947 1.751 12.976 1.00 92.31 186 GLU A CA 1
ATOM 1463 C C . GLU A 1 186 ? -16.874 3.088 12.222 1.00 92.31 186 GLU A C 1
ATOM 1465 O O . GLU A 1 186 ? -16.318 4.078 12.727 1.00 92.31 186 GLU A O 1
ATOM 1470 N N . ARG A 1 187 ? -17.489 3.141 11.035 1.00 87.44 187 ARG A N 1
ATOM 1471 C CA . ARG A 1 187 ? -17.535 4.331 10.175 1.00 87.44 187 ARG A CA 1
ATOM 1472 C C . ARG A 1 187 ? -18.926 4.603 9.620 1.00 87.44 187 ARG A C 1
ATOM 1474 O O . ARG A 1 187 ? -19.712 3.695 9.375 1.00 87.44 187 ARG A O 1
ATOM 1481 N N . SER A 1 188 ? -19.240 5.878 9.408 1.00 80.75 188 SER A N 1
ATOM 1482 C CA . SER A 1 188 ? -20.429 6.254 8.638 1.00 80.75 188 SER A CA 1
ATOM 1483 C C . SER A 1 188 ? -20.329 5.758 7.193 1.00 80.75 188 SER A C 1
ATOM 1485 O O . SER A 1 188 ? -19.242 5.434 6.724 1.00 80.75 188 SER A O 1
ATOM 1487 N N . SER A 1 189 ? -21.442 5.786 6.457 1.00 72.94 189 SER A N 1
ATOM 1488 C CA . SER A 1 189 ? -21.486 5.381 5.042 1.00 72.94 189 SER A CA 1
ATOM 1489 C C . SER A 1 189 ? -20.522 6.154 4.127 1.00 72.94 189 SER A C 1
ATOM 1491 O O . SER A 1 189 ? -20.183 5.678 3.050 1.00 72.94 189 SER A O 1
ATOM 1493 N N . MET A 1 190 ? -20.055 7.329 4.556 1.00 73.31 190 MET A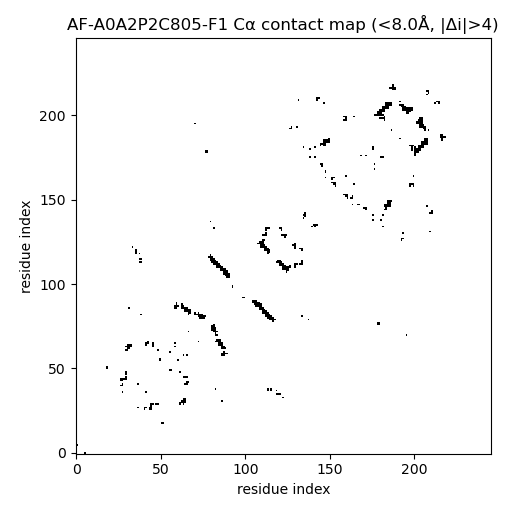 N 1
ATOM 1494 C CA . MET A 1 190 ? -18.992 8.089 3.899 1.00 73.31 190 MET A CA 1
ATOM 1495 C C . MET A 1 190 ? -17.642 7.811 4.583 1.00 73.31 190 MET A C 1
ATOM 1497 O O . MET A 1 190 ? -17.536 7.978 5.800 1.00 73.31 190 MET A O 1
ATOM 1501 N N . GLY A 1 191 ? -16.607 7.454 3.808 1.00 78.94 191 GLY A N 1
ATOM 1502 C CA . GLY A 1 191 ? -15.221 7.333 4.296 1.00 78.94 191 GLY A CA 1
ATOM 1503 C C . GLY A 1 191 ? -14.782 5.930 4.745 1.00 78.94 191 GLY A C 1
ATOM 1504 O O . GLY A 1 191 ? -14.144 5.783 5.788 1.00 78.94 191 GLY A O 1
ATOM 1505 N N . THR A 1 192 ? -15.082 4.895 3.959 1.00 90.12 192 THR A N 1
ATOM 1506 C CA . THR A 1 192 ? -14.757 3.480 4.249 1.00 90.12 192 THR A CA 1
ATOM 1507 C C . THR A 1 192 ? -13.342 3.047 3.838 1.00 90.12 192 THR A C 1
ATOM 1509 O O . THR A 1 192 ? -12.988 1.884 3.997 1.00 90.12 192 THR A O 1
ATOM 1512 N N . ARG A 1 193 ? -12.514 3.961 3.319 1.00 92.12 193 ARG A N 1
ATOM 1513 C CA . ARG A 1 193 ? -11.134 3.672 2.893 1.00 92.12 193 ARG A CA 1
ATOM 1514 C C . ARG A 1 193 ? -10.229 3.317 4.076 1.00 92.12 193 ARG A C 1
ATOM 1516 O O . ARG A 1 193 ? -10.155 4.101 5.020 1.00 92.12 193 ARG A O 1
ATOM 1523 N N . HIS A 1 194 ? -9.483 2.220 4.014 1.00 94.50 194 HIS A N 1
ATOM 1524 C CA . HIS A 1 194 ? -8.508 1.851 5.051 1.00 94.50 194 HIS A CA 1
ATOM 1525 C C . HIS A 1 194 ? -7.365 2.872 5.120 1.00 94.50 194 HIS A C 1
ATOM 1527 O O . HIS A 1 194 ? -6.959 3.429 4.101 1.00 94.50 194 HIS A O 1
ATOM 1533 N N . VAL A 1 195 ? -6.874 3.178 6.324 1.00 91.75 195 VAL A N 1
ATOM 1534 C CA . VAL A 1 195 ? -5.898 4.264 6.520 1.00 91.75 195 VAL A CA 1
ATOM 1535 C C . VAL A 1 195 ? -4.634 3.739 7.205 1.00 91.75 195 VAL A C 1
ATOM 1537 O O . VAL A 1 195 ? -4.729 3.296 8.352 1.00 91.75 195 VAL A O 1
ATOM 1540 N N . PRO A 1 196 ? -3.453 3.812 6.563 1.00 91.75 196 PRO A N 1
ATOM 1541 C CA . PRO A 1 196 ? -2.198 3.375 7.174 1.00 91.75 196 P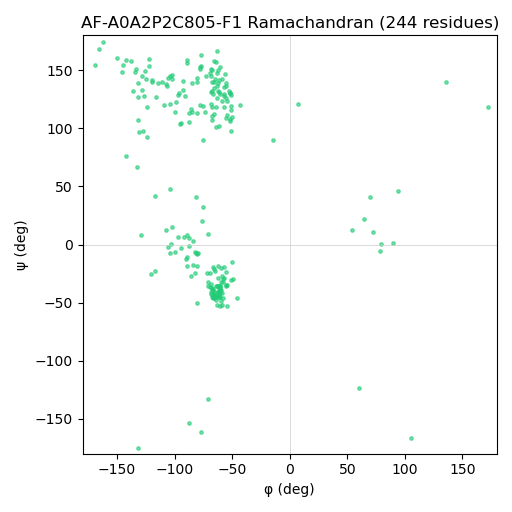RO A CA 1
ATOM 1542 C C . PRO A 1 196 ? -1.795 4.277 8.351 1.00 91.75 196 PRO A C 1
ATOM 1544 O O . PRO A 1 196 ? -2.100 5.473 8.369 1.00 91.75 196 PRO A O 1
ATOM 1547 N N . GLY A 1 197 ? -1.098 3.711 9.339 1.00 89.44 197 GLY A N 1
ATOM 1548 C CA . GLY A 1 197 ? -0.521 4.447 10.473 1.00 89.44 197 GLY A CA 1
ATOM 1549 C C . GLY A 1 197 ? -1.525 4.964 11.509 1.00 89.44 197 GLY A C 1
ATOM 1550 O O . GLY A 1 197 ? -1.172 5.795 12.344 1.00 89.44 197 GLY A O 1
ATOM 1551 N N . ARG A 1 198 ? -2.791 4.538 11.444 1.00 90.75 198 ARG A N 1
ATOM 1552 C CA . ARG A 1 198 ? -3.877 5.032 12.315 1.00 90.75 198 ARG A CA 1
ATOM 1553 C C . ARG A 1 198 ? -4.278 4.064 13.427 1.00 90.75 198 ARG A C 1
ATOM 1555 O O . ARG A 1 198 ? -5.046 4.453 14.306 1.00 90.75 198 ARG A O 1
ATOM 1562 N N . SER A 1 199 ? -3.745 2.846 13.413 1.00 92.94 199 SER A N 1
ATOM 1563 C CA . SER A 1 199 ? -3.798 1.942 14.562 1.00 92.94 199 SER A CA 1
ATOM 1564 C C . SER A 1 199 ? -2.930 2.465 15.718 1.00 92.94 199 SER A C 1
ATOM 1566 O O . SER A 1 199 ? -1.910 3.114 15.458 1.00 92.94 199 SER A O 1
ATOM 1568 N N . PRO A 1 200 ? -3.270 2.151 16.987 1.00 92.38 200 PRO A N 1
ATOM 1569 C CA . PRO A 1 200 ? -2.402 2.407 18.140 1.00 92.38 200 PRO A CA 1
ATOM 1570 C C . PRO A 1 200 ? -0.963 1.919 17.971 1.00 92.38 200 PRO A C 1
ATOM 1572 O O . PRO A 1 200 ? -0.041 2.494 18.544 1.00 92.38 200 PRO A O 1
ATOM 1575 N N . TRP A 1 201 ? -0.778 0.862 17.183 1.00 93.12 201 TRP A N 1
ATOM 1576 C CA . TRP A 1 201 ? 0.503 0.192 17.000 1.00 93.12 201 TRP A CA 1
ATOM 1577 C C . TRP A 1 201 ? 1.194 0.563 15.684 1.00 93.12 201 TRP A C 1
ATOM 1579 O O . TRP A 1 201 ? 2.111 -0.129 15.252 1.00 93.12 201 TRP A O 1
ATOM 1589 N N . GLY A 1 202 ? 0.751 1.636 15.019 1.00 90.12 202 GLY A N 1
ATOM 1590 C CA . GLY A 1 202 ? 1.313 2.091 13.742 1.00 90.12 202 GLY A CA 1
ATOM 1591 C C . GLY A 1 202 ? 0.833 1.306 12.515 1.00 90.12 202 GLY A C 1
ATOM 1592 O O . GLY A 1 202 ? 1.226 1.629 11.399 1.00 90.12 202 GLY A O 1
ATOM 1593 N N . GLY A 1 203 ? -0.043 0.316 12.704 1.00 92.62 203 GLY A N 1
ATOM 1594 C CA . GLY A 1 203 ? -0.725 -0.407 11.629 1.00 92.62 203 GLY A CA 1
ATOM 1595 C C . GLY A 1 203 ? -1.889 0.364 10.999 1.00 92.62 203 GLY A C 1
A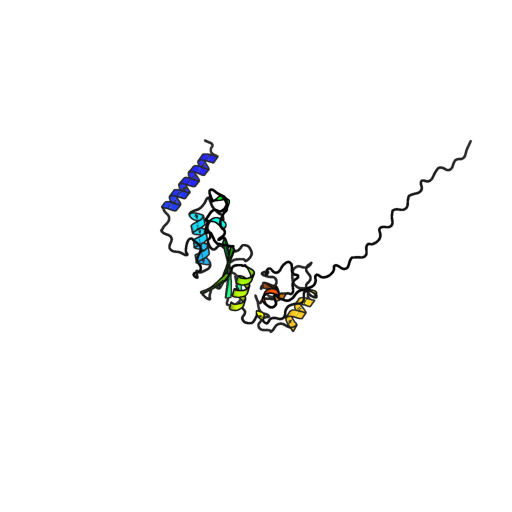TOM 1596 O O . GLY A 1 203 ? -2.046 1.581 11.165 1.00 92.62 203 GLY A O 1
ATOM 1597 N N . TYR A 1 204 ? -2.763 -0.358 10.305 1.00 94.44 204 TYR A N 1
ATOM 1598 C CA . TYR A 1 204 ? -3.929 0.219 9.636 1.00 94.44 204 TYR A CA 1
ATOM 1599 C C . TYR A 1 204 ? -5.114 0.482 10.575 1.00 94.44 204 TYR A C 1
ATOM 1601 O O . TYR A 1 204 ? -5.424 -0.314 11.455 1.00 94.44 204 TYR A O 1
ATOM 1609 N N . ASP A 1 205 ? -5.834 1.579 10.327 1.00 94.44 205 ASP A N 1
ATOM 1610 C CA . ASP A 1 205 ? -7.249 1.712 10.689 1.00 94.44 205 ASP A CA 1
ATOM 1611 C C . ASP A 1 205 ? -8.088 1.147 9.535 1.00 94.44 205 ASP A C 1
ATOM 1613 O O . ASP A 1 205 ? -8.217 1.775 8.475 1.00 94.44 205 ASP A O 1
ATOM 1617 N N . ILE A 1 206 ? -8.642 -0.043 9.755 1.00 96.38 206 ILE A N 1
ATOM 1618 C CA . ILE A 1 206 ? -9.492 -0.778 8.822 1.00 96.38 206 ILE A CA 1
ATOM 1619 C C . ILE A 1 206 ? -10.960 -0.438 9.103 1.00 96.38 206 ILE A C 1
ATOM 1621 O O . ILE A 1 206 ? -11.423 -0.427 10.244 1.00 96.38 206 ILE A O 1
ATOM 1625 N N . SER A 1 207 ? -11.721 -0.139 8.053 1.00 95.50 207 SER A N 1
ATOM 1626 C CA . SER A 1 207 ? -13.165 0.091 8.154 1.00 95.50 207 SER A CA 1
ATOM 1627 C C . SER A 1 207 ? -13.903 -1.185 8.565 1.00 95.50 207 SER A C 1
ATOM 1629 O O . SER A 1 207 ? -13.636 -2.260 8.031 1.00 95.50 207 SER A O 1
ATOM 1631 N N . HIS A 1 208 ? -14.909 -1.062 9.439 1.00 95.38 208 HIS A N 1
ATOM 1632 C CA . HIS A 1 208 ? -15.761 -2.184 9.859 1.00 95.38 208 HIS A CA 1
ATOM 1633 C C . HIS A 1 208 ? -16.430 -2.914 8.694 1.00 95.38 208 HIS A C 1
ATOM 1635 O O . HIS A 1 208 ? -16.758 -4.087 8.822 1.00 95.38 208 HIS A O 1
ATOM 1641 N N . THR A 1 209 ? -16.599 -2.251 7.551 1.00 94.88 209 THR A N 1
ATOM 1642 C CA . THR A 1 209 ? -17.167 -2.844 6.335 1.00 94.88 209 THR A CA 1
ATOM 1643 C C . THR A 1 209 ? -16.381 -4.045 5.808 1.00 94.88 209 THR A C 1
ATOM 1645 O O . THR A 1 209 ? -16.951 -4.839 5.071 1.00 94.88 209 THR A O 1
ATOM 1648 N N . ALA A 1 210 ? -15.110 -4.196 6.191 1.00 95.81 210 ALA A N 1
ATOM 1649 C CA . ALA A 1 210 ? -14.289 -5.356 5.842 1.00 95.81 210 ALA A CA 1
ATOM 1650 C C . ALA A 1 210 ? -14.738 -6.654 6.544 1.00 95.81 210 ALA A C 1
ATOM 1652 O O . ALA A 1 210 ? -14.468 -7.751 6.063 1.00 95.81 210 ALA A O 1
ATOM 1653 N N . VAL A 1 211 ? -15.409 -6.542 7.696 1.00 96.25 211 VAL A N 1
ATOM 1654 C CA . VAL A 1 211 ? -15.835 -7.690 8.522 1.00 96.25 211 VAL A CA 1
ATOM 1655 C C . VAL A 1 211 ? -17.348 -7.746 8.728 1.00 96.25 211 VAL A C 1
ATOM 1657 O O . VAL A 1 211 ? -17.911 -8.817 8.923 1.00 96.25 211 VAL A O 1
ATOM 1660 N N . ASP A 1 212 ? -18.024 -6.602 8.640 1.00 93.56 212 ASP A N 1
ATOM 1661 C CA . ASP A 1 212 ? -19.475 -6.477 8.740 1.00 93.56 212 ASP A CA 1
ATOM 1662 C C . ASP A 1 212 ? -19.982 -5.401 7.758 1.00 93.56 212 ASP A C 1
ATOM 1664 O O . ASP A 1 212 ? -20.292 -4.269 8.152 1.00 93.56 212 ASP A O 1
ATOM 1668 N N . PRO A 1 213 ? -20.057 -5.718 6.450 1.00 88.31 213 PRO A N 1
ATOM 1669 C CA . PRO A 1 213 ? -20.490 -4.770 5.419 1.00 88.31 213 PRO A CA 1
ATOM 1670 C C . PRO A 1 213 ? -21.964 -4.366 5.551 1.00 88.31 213 PRO A C 1
ATOM 1672 O O . PRO A 1 213 ? -22.373 -3.339 5.014 1.00 88.31 213 PRO A O 1
ATOM 1675 N N . SER A 1 214 ? -22.769 -5.160 6.263 1.00 85.94 214 SER A N 1
ATOM 1676 C CA . SER A 1 214 ? -24.204 -4.920 6.442 1.00 85.94 214 SER A CA 1
ATOM 1677 C C . SER A 1 214 ? -24.516 -3.886 7.528 1.00 85.94 214 SER A C 1
ATOM 1679 O O . SER A 1 214 ? -25.609 -3.308 7.564 1.00 85.94 214 SER A O 1
ATOM 1681 N N . ARG A 1 215 ? -23.553 -3.624 8.418 1.00 84.31 215 ARG A N 1
ATOM 1682 C CA . ARG A 1 215 ? -23.726 -2.723 9.552 1.00 84.31 215 ARG A CA 1
ATOM 1683 C C . ARG A 1 215 ? -23.886 -1.282 9.101 1.00 84.31 215 ARG A C 1
ATOM 1685 O O . ARG A 1 215 ? -22.942 -0.620 8.668 1.00 84.31 215 ARG A O 1
ATOM 1692 N N . THR A 1 216 ? -25.102 -0.782 9.285 1.00 76.88 216 THR A N 1
ATOM 1693 C CA . THR A 1 216 ? -25.451 0.619 9.062 1.00 76.88 216 THR A CA 1
ATOM 1694 C C . THR A 1 216 ? -25.271 1.411 10.351 1.00 76.88 216 THR A C 1
ATOM 1696 O O . THR A 1 216 ? -25.831 1.054 11.386 1.00 76.88 216 THR A O 1
ATOM 1699 N N . ILE A 1 217 ? -24.532 2.517 10.283 1.00 76.12 217 ILE A N 1
ATOM 1700 C CA . ILE A 1 217 ? -24.449 3.484 11.379 1.00 7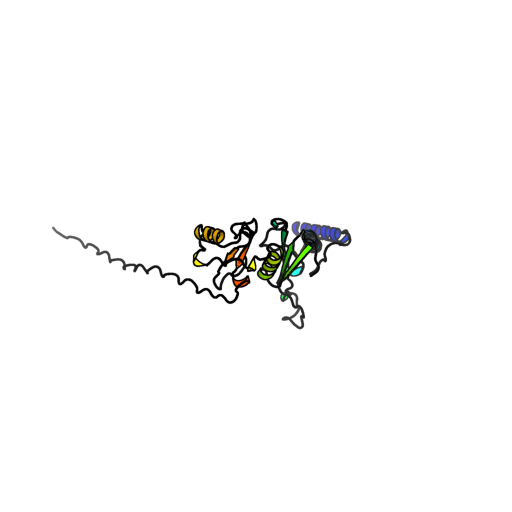6.12 217 ILE A CA 1
ATOM 1701 C C . ILE A 1 217 ? -25.297 4.692 11.011 1.00 76.12 217 ILE A C 1
ATOM 1703 O O . ILE A 1 217 ? -25.036 5.353 10.003 1.00 76.12 217 ILE A O 1
ATOM 1707 N N . GLU A 1 218 ? -26.290 5.012 11.837 1.00 67.94 218 GLU A N 1
ATOM 1708 C CA . GLU A 1 218 ? -27.013 6.266 11.664 1.00 67.94 218 GLU A CA 1
ATOM 1709 C C . GLU A 1 218 ? -26.051 7.451 11.842 1.00 67.94 218 GLU A C 1
ATOM 1711 O O . GLU A 1 218 ? -25.295 7.497 12.823 1.00 67.94 218 GLU A O 1
ATOM 1716 N N . PRO A 1 219 ? -26.063 8.440 10.931 1.00 62.56 219 PRO A N 1
ATOM 1717 C CA . PRO A 1 219 ? -25.252 9.629 11.107 1.00 62.56 219 PRO A CA 1
ATOM 1718 C C . PRO A 1 219 ? -25.633 10.278 12.436 1.00 62.56 219 PRO A C 1
ATOM 1720 O O . PRO A 1 219 ? -26.810 10.543 12.695 1.00 62.56 219 PRO A O 1
ATOM 1723 N N . ARG A 1 220 ? -24.633 10.551 13.286 1.00 60.81 220 ARG A N 1
ATOM 1724 C CA . ARG A 1 220 ? -24.834 11.327 14.515 1.00 60.81 220 ARG A CA 1
ATOM 1725 C C . ARG A 1 220 ? -25.584 12.602 14.131 1.00 60.81 220 ARG A C 1
ATOM 1727 O O . ARG A 1 220 ? -25.012 13.475 13.477 1.00 60.81 220 ARG A O 1
ATOM 1734 N N . ARG A 1 221 ? -26.860 12.721 14.528 1.00 54.25 221 ARG A N 1
ATOM 1735 C CA . ARG A 1 221 ? -27.600 13.981 14.405 1.00 54.25 221 ARG A CA 1
ATOM 1736 C C . ARG A 1 221 ? -26.754 15.028 15.110 1.00 54.25 221 ARG A C 1
ATOM 1738 O O . ARG A 1 221 ? -26.602 14.960 16.330 1.00 54.25 221 ARG A O 1
ATOM 1745 N N . ARG A 1 222 ? -26.179 15.972 14.354 1.00 50.28 222 ARG A N 1
ATOM 1746 C CA . ARG A 1 222 ? -25.570 17.163 14.948 1.00 50.28 222 ARG A CA 1
ATOM 1747 C C . ARG A 1 222 ? -26.627 17.726 15.882 1.00 50.28 222 ARG A C 1
ATOM 1749 O O . ARG A 1 222 ? -27.718 18.084 15.435 1.00 50.28 222 ARG A O 1
ATOM 1756 N N . ARG A 1 223 ? -26.341 17.733 17.184 1.00 46.78 223 ARG A N 1
ATOM 1757 C CA . ARG A 1 223 ? -27.152 18.468 18.148 1.00 46.78 223 ARG A CA 1
ATOM 1758 C C . ARG A 1 223 ? -27.142 19.889 17.597 1.00 46.78 223 ARG A C 1
ATOM 1760 O O . ARG A 1 223 ? -26.069 20.483 17.548 1.00 46.78 223 ARG A O 1
ATOM 1767 N N . ARG A 1 224 ? -28.273 20.377 17.064 1.00 43.50 224 ARG A N 1
ATOM 1768 C CA . ARG A 1 224 ? -28.417 21.794 16.717 1.00 43.50 224 ARG A CA 1
ATOM 1769 C C . ARG A 1 224 ? -28.014 22.522 17.989 1.00 43.50 224 ARG A C 1
ATOM 1771 O O . ARG A 1 224 ? -28.724 22.437 18.989 1.00 43.50 224 ARG A O 1
ATOM 1778 N N . THR A 1 225 ? -26.834 23.132 17.986 1.00 42.78 225 THR A N 1
ATOM 1779 C CA . THR A 1 225 ? -26.508 24.168 18.952 1.00 42.78 225 THR A CA 1
ATOM 1780 C C . THR A 1 225 ? -27.672 25.129 18.872 1.00 42.78 225 THR A C 1
ATOM 1782 O O . THR A 1 225 ? -28.000 25.585 17.775 1.00 42.78 225 THR A O 1
ATOM 1785 N N . HIS A 1 226 ? -28.367 25.289 19.997 1.00 42.38 226 HIS A N 1
ATOM 1786 C CA . HIS A 1 226 ? -29.470 26.221 20.120 1.00 42.38 226 HIS A CA 1
ATOM 1787 C C . HIS A 1 226 ? -29.055 27.516 19.438 1.00 42.38 226 HIS A C 1
ATOM 1789 O O . HIS A 1 226 ? -28.025 28.101 19.770 1.00 42.38 226 HIS A O 1
ATOM 1795 N N . GLU A 1 227 ? -29.837 27.876 18.433 1.00 41.03 227 GLU A N 1
ATOM 1796 C CA . GLU A 1 227 ? -29.873 29.185 17.824 1.00 41.03 227 GLU A CA 1
ATOM 1797 C C . GLU A 1 227 ? -30.030 30.167 18.988 1.00 41.03 227 GLU A C 1
ATOM 1799 O O . GLU A 1 227 ? -31.103 30.295 19.579 1.00 41.03 227 GLU A O 1
ATOM 1804 N N . VAL A 1 228 ? -28.912 30.749 19.429 1.00 44.00 228 VAL A N 1
ATOM 1805 C CA . VAL A 1 228 ? -28.942 31.909 20.308 1.00 44.00 228 VAL A CA 1
ATOM 1806 C C . VAL A 1 228 ? -29.601 32.965 19.447 1.00 44.00 228 VAL A C 1
ATOM 1808 O O . VAL A 1 228 ? -28.986 33.468 18.508 1.00 44.00 228 VAL A O 1
ATOM 1811 N N . ALA A 1 229 ? -30.890 33.191 19.695 1.00 42.12 229 ALA A N 1
ATOM 1812 C CA . ALA A 1 229 ? -31.643 34.248 19.061 1.00 42.12 229 ALA A CA 1
ATOM 1813 C C . ALA A 1 229 ? -30.844 35.538 19.258 1.00 42.12 229 ALA A C 1
ATOM 1815 O O . ALA A 1 229 ? -30.710 36.034 20.376 1.00 42.12 229 ALA A O 1
ATOM 1816 N N . LEU A 1 230 ? -30.250 36.028 18.172 1.00 41.34 230 LEU A N 1
ATOM 1817 C CA . LEU A 1 230 ? -29.713 37.373 18.107 1.00 41.34 230 LEU A CA 1
ATOM 1818 C C . LEU A 1 230 ? -30.908 38.296 18.334 1.00 41.34 230 LEU A C 1
ATOM 1820 O O . LEU A 1 230 ? -31.741 38.470 17.444 1.00 41.34 230 LEU A O 1
ATOM 1824 N N . GLU A 1 231 ? -31.029 38.824 19.553 1.00 40.28 231 GLU A N 1
ATOM 1825 C CA . GLU A 1 231 ? -31.929 39.938 19.816 1.00 40.28 231 GLU A CA 1
ATOM 1826 C C . GLU A 1 231 ? -31.620 41.043 18.794 1.00 40.28 231 GLU A C 1
ATOM 1828 O O . GLU A 1 231 ? -30.449 41.398 18.606 1.00 40.28 231 GLU A O 1
ATOM 1833 N N . PRO A 1 232 ? -32.633 41.588 18.102 1.00 43.94 232 PRO A N 1
ATOM 1834 C CA . PRO A 1 232 ? -32.409 42.688 17.185 1.00 43.94 232 PRO A CA 1
ATOM 1835 C C . PRO A 1 232 ? -31.863 43.898 17.962 1.00 43.94 232 PRO A C 1
ATOM 1837 O O . PRO A 1 232 ? -32.307 44.163 19.085 1.00 43.94 232 PRO A O 1
ATOM 1840 N N . PRO A 1 233 ? -30.911 44.655 17.389 1.00 44.91 233 PRO A N 1
ATOM 1841 C CA . PRO A 1 233 ? -30.322 45.803 18.061 1.00 44.91 233 PRO A CA 1
ATOM 1842 C C . PRO A 1 233 ? -31.408 46.821 18.420 1.00 44.91 233 PRO A C 1
ATOM 1844 O O . PRO A 1 233 ? -32.154 47.294 17.560 1.00 44.91 233 PRO A O 1
ATOM 1847 N N . ARG A 1 234 ? -31.493 47.162 19.713 1.00 45.78 234 ARG A N 1
ATOM 1848 C CA . ARG A 1 234 ? -32.325 48.265 20.207 1.00 45.78 234 ARG A CA 1
ATOM 1849 C C . ARG A 1 234 ? -31.932 49.547 19.477 1.00 45.78 234 ARG A C 1
ATOM 1851 O O . ARG A 1 234 ? -30.767 49.936 19.488 1.00 45.78 234 ARG A O 1
ATOM 1858 N N . ALA A 1 235 ? -32.918 50.203 18.873 1.00 42.56 235 ALA A N 1
ATOM 1859 C CA . ALA A 1 235 ? -32.760 51.516 18.271 1.00 42.56 235 ALA A CA 1
ATOM 1860 C C . ALA A 1 235 ? -32.256 52.517 19.324 1.00 42.56 235 ALA A C 1
ATOM 1862 O O . ALA A 1 235 ? -32.920 52.763 20.332 1.00 42.56 235 ALA A O 1
ATOM 1863 N N . SER A 1 236 ? -31.074 53.084 19.089 1.00 45.19 236 SER A N 1
ATOM 1864 C CA . SER A 1 236 ? -30.546 54.195 19.875 1.00 45.19 236 SER A CA 1
ATOM 1865 C C . SER A 1 236 ? -31.419 55.427 19.649 1.00 45.19 236 SER A C 1
ATOM 1867 O O . SER A 1 236 ? -31.443 55.987 18.554 1.00 45.19 236 SER A O 1
ATOM 1869 N N . ALA A 1 237 ? -32.141 55.845 20.686 1.00 43.22 237 ALA A N 1
ATOM 1870 C CA . ALA A 1 237 ? -32.848 57.115 20.704 1.00 43.22 237 ALA A CA 1
ATOM 1871 C C . ALA A 1 237 ? -31.832 58.270 20.721 1.00 43.22 237 ALA A C 1
ATOM 1873 O O . ALA A 1 237 ? -31.032 58.403 21.646 1.00 43.22 237 ALA A O 1
ATOM 1874 N N . THR A 1 238 ? -31.865 59.101 19.683 1.00 43.84 238 THR A N 1
ATOM 1875 C CA . THR A 1 238 ? -31.182 60.397 19.619 1.00 43.84 238 THR A CA 1
ATOM 1876 C C . THR A 1 238 ? -31.709 61.343 20.705 1.00 43.84 238 THR A C 1
ATOM 1878 O O . THR A 1 238 ? -32.925 61.517 20.802 1.00 43.84 238 THR A O 1
ATOM 1881 N N . PRO A 1 239 ? -30.841 62.010 21.486 1.00 40.25 239 PRO A N 1
ATOM 1882 C CA . PRO A 1 239 ? -31.261 63.084 22.375 1.00 40.25 239 PRO A CA 1
ATOM 1883 C C . PRO A 1 239 ? -31.420 64.390 21.583 1.00 40.25 239 PRO A C 1
ATOM 1885 O O . PRO A 1 239 ? -30.446 64.960 21.091 1.00 40.25 239 PRO A O 1
ATOM 1888 N N . THR A 1 240 ? -32.655 64.878 21.466 1.00 40.72 240 THR A N 1
ATOM 1889 C CA . THR A 1 240 ? -32.944 66.224 20.958 1.00 40.72 240 THR A CA 1
ATOM 1890 C C . THR A 1 240 ? -32.844 67.236 22.101 1.00 40.72 240 THR A C 1
ATOM 1892 O O . THR A 1 240 ? -33.609 67.191 23.058 1.00 40.72 240 THR A O 1
ATOM 1895 N N . SER A 1 241 ? -31.838 68.101 21.969 1.00 41.81 241 SER A N 1
ATOM 1896 C CA . SER A 1 241 ? -31.636 69.444 22.533 1.00 41.81 241 SER A CA 1
ATOM 1897 C C . SER A 1 241 ? -32.630 69.979 23.577 1.00 41.81 241 SER A C 1
ATOM 1899 O O . SER A 1 241 ? -33.791 70.262 23.279 1.00 41.81 241 SER A O 1
ATOM 1901 N N . ILE A 1 242 ? -32.078 70.286 24.752 1.00 42.41 242 ILE A N 1
ATOM 1902 C CA . ILE A 1 242 ? -32.577 71.293 25.694 1.00 42.41 242 ILE A CA 1
ATOM 1903 C C . ILE A 1 242 ? -32.380 72.672 25.050 1.00 42.41 242 ILE A C 1
ATOM 1905 O O . ILE A 1 242 ? -31.258 73.040 24.709 1.00 42.41 242 ILE A O 1
ATOM 1909 N N . GLY A 1 243 ? -33.471 73.415 24.873 1.00 36.62 243 GLY A N 1
ATOM 1910 C CA . GLY A 1 243 ? -33.455 74.849 24.600 1.00 36.62 243 GLY A CA 1
ATOM 1911 C C . GLY A 1 243 ? -33.801 75.635 25.863 1.00 36.62 243 GLY A C 1
ATOM 1912 O O . GLY A 1 243 ? -34.589 75.151 26.671 1.00 36.62 243 GLY A O 1
ATOM 1913 N N . LEU A 1 244 ? -33.185 76.810 26.004 1.00 39.56 244 LEU A N 1
ATOM 1914 C CA . LEU A 1 244 ? -33.532 77.999 26.808 1.00 39.56 244 LEU A CA 1
ATOM 1915 C C . LEU A 1 244 ? -32.296 78.909 26.654 1.00 39.56 244 LEU A C 1
ATOM 1917 O O . LEU A 1 244 ? -31.198 78.461 26.959 1.00 39.56 244 LEU A O 1
ATOM 1921 N N . GLY A 1 245 ? -32.325 80.118 26.111 1.00 36.50 245 GLY A N 1
ATOM 1922 C CA . GLY A 1 245 ? -33.376 81.120 25.992 1.00 36.50 245 GLY A CA 1
ATOM 1923 C C . GLY A 1 245 ? -32.719 82.458 26.359 1.00 36.50 245 GLY A C 1
ATOM 1924 O O . GLY A 1 245 ? -31.915 82.478 27.290 1.00 36.50 245 GLY A O 1
ATOM 1925 N N . ASP A 1 246 ? -33.090 83.502 25.617 1.00 37.84 246 ASP A N 1
ATOM 1926 C CA . ASP A 1 246 ? -32.679 84.921 25.678 1.00 37.84 246 ASP A CA 1
ATOM 1927 C C . ASP A 1 246 ? -31.410 85.347 24.914 1.00 37.84 246 ASP A C 1
ATOM 1929 O O . ASP A 1 246 ? -30.278 84.944 25.266 1.00 37.84 246 ASP A O 1
#

Solvent-accessible surface area (backbone atoms only — not comparable to full-atom values): 15006 Å² total; per-residue (Å²): 138,53,75,67,56,53,51,54,54,50,54,49,53,54,47,53,54,50,56,73,69,48,75,87,88,82,73,48,70,86,38,66,73,92,70,90,68,58,70,70,40,39,50,52,22,44,53,49,48,40,61,76,32,75,92,54,84,49,59,56,79,54,28,27,54,38,78,33,91,88,49,70,75,82,38,74,41,86,90,35,28,44,35,46,31,34,22,32,45,47,69,65,72,85,82,45,102,49,80,82,64,93,70,82,69,80,50,50,56,37,19,32,25,35,23,64,80,74,81,42,71,42,78,25,78,40,65,55,58,12,54,49,53,45,38,60,70,74,39,74,68,60,78,73,52,67,66,44,56,51,88,46,56,46,89,89,51,94,61,75,35,73,68,34,49,56,49,45,70,72,64,49,58,74,91,57,72,40,74,41,30,63,35,37,32,45,58,46,94,70,76,66,70,56,37,77,57,54,14,98,40,53,9,31,31,34,34,32,56,83,74,43,69,83,69,80,52,79,75,77,76,73,76,75,72,75,78,74,77,76,74,75,82,77,80,81,78,78,86,81,77,90,85,85,84,137

Organism: NCBI:txid256318

Nearest PDB structures (foldseek):
  7be6-assembly1_A  TM=2.795E-01  e=1.303E+00  Homo sapiens
  4bkj-assembly1_A  TM=2.852E-01  e=3.634E+00  Homo sapiens
  4bkj-assembly2_B  TM=2.781E-01  e=4.697E+00  Homo sapiens
  1n5p-assembly1_A  TM=2.482E-01  e=7.358E+00  Sus scrofa

InterPro domains:
  IPR045930 Protein of unknown function DUF6349 [PF19876] (27-213)